Protein 1HH2 (pdb70)

Structure (mmCIF, N/CA/C/O backbone):
data_1HH2
#
_entry.id   1HH2
#
_cell.length_a   115.531
_cell.length_b   115.531
_cell.length_c   63.810
_cell.angle_alpha   90.00
_cell.angle_beta   90.00
_cell.angle_gamma   90.00
#
_symmetry.space_group_name_H-M   'P 43 21 2'
#
loop_
_entity.id
_entity.type
_entity.pdbx_description
1 polymer 'N UTILIZATION SUBSTANCE PROTEIN A'
2 water water
#
loop_
_atom_site.group_PDB
_atom_site.id
_atom_site.type_symbol
_atom_site.label_atom_id
_atom_site.label_alt_id
_atom_site.label_comp_id
_atom_site.label_asym_id
_atom_site.label_entity_id
_atom_site.label_seq_id
_atom_site.pdbx_PDB_ins_code
_atom_site.Cartn_x
_atom_site.Cartn_y
_atom_site.Cartn_z
_atom_site.occupancy
_atom_site.B_iso_or_equiv
_atom_site.auth_seq_id
_atom_site.auth_comp_id
_atom_site.auth_asym_id
_atom_site.auth_atom_id
_atom_site.pdbx_PDB_model_num
ATOM 1 N N . MET A 1 1 ? -118.700 28.198 14.296 1.00 120.38 1 MET P N 1
ATOM 2 C CA . MET A 1 1 ? -118.928 29.671 14.216 1.00 121.60 1 MET P CA 1
ATOM 3 C C . MET A 1 1 ? -119.989 30.076 13.188 1.00 122.49 1 MET P C 1
ATOM 4 O O . MET A 1 1 ? -120.918 30.829 13.496 1.00 123.36 1 MET P O 1
ATOM 9 N N . ASN A 1 2 ? -119.839 29.577 11.966 1.00 122.83 2 ASN P N 1
ATOM 10 C CA . ASN A 1 2 ? -120.761 29.887 10.880 1.00 123.12 2 ASN P CA 1
ATOM 11 C C . ASN A 1 2 ? -121.705 28.711 10.595 1.00 126.29 2 ASN P C 1
ATOM 12 O O . ASN A 1 2 ? -121.313 27.551 10.727 1.00 127.31 2 ASN P O 1
ATOM 17 N N . ILE A 1 3 ? -122.948 29.008 10.218 1.00 129.94 3 ILE P N 1
ATOM 18 C CA . ILE A 1 3 ? -123.917 27.956 9.895 1.00 133.40 3 ILE P CA 1
ATOM 19 C C . ILE A 1 3 ? -124.052 27.881 8.372 1.00 135.12 3 ILE P C 1
ATOM 20 O O . ILE A 1 3 ? -125.044 27.363 7.846 1.00 136.42 3 ILE P O 1
ATOM 25 N N . GLY A 1 4 ? -123.051 28.415 7.673 1.00 135.88 4 GLY P N 1
ATOM 26 C CA . GLY A 1 4 ? -123.063 28.403 6.221 1.00 136.41 4 GLY P CA 1
ATOM 27 C C . GLY A 1 4 ? -123.027 26.992 5.663 1.00 137.25 4 GLY P C 1
ATOM 28 O O . GLY A 1 4 ? -121.965 26.493 5.287 1.00 137.64 4 GLY P O 1
ATOM 29 N N . LEU A 1 5 ? -124.194 26.354 5.607 1.00 137.38 5 LEU P N 1
ATOM 30 C CA . LEU A 1 5 ? -124.315 24.990 5.103 1.00 137.16 5 LEU P CA 1
ATOM 31 C C . LEU A 1 5 ? -123.300 24.073 5.784 1.00 137.89 5 LEU P C 1
ATOM 32 O O . LEU A 1 5 ? -123.368 23.842 6.996 1.00 137.06 5 LEU P O 1
ATOM 37 N N . LEU A 1 6 ? -122.363 23.554 4.995 1.00 138.58 6 LEU P N 1
ATOM 38 C CA . LEU A 1 6 ? -121.328 22.665 5.506 1.00 136.94 6 LEU P CA 1
ATOM 39 C C . LEU A 1 6 ? -121.946 21.427 6.146 1.00 134.60 6 LEU P C 1
ATOM 40 O O . LEU A 1 6 ? -123.168 21.256 6.165 1.00 133.01 6 LEU P O 1
ATOM 45 N N . GLU A 1 7 ? -121.082 20.561 6.661 1.00 131.85 7 GLU P N 1
ATOM 46 C CA . GLU A 1 7 ? -121.508 19.348 7.343 1.00 129.66 7 GLU P CA 1
ATOM 47 C C . GLU A 1 7 ? -122.396 18.423 6.531 1.00 126.86 7 GLU P C 1
ATOM 48 O O . GLU A 1 7 ? -122.963 18.814 5.512 1.00 125.72 7 GLU P O 1
ATOM 54 N N . ALA A 1 8 ? -122.521 17.192 7.016 1.00 124.48 8 ALA P N 1
ATOM 55 C CA . ALA A 1 8 ? -123.330 16.177 6.362 1.00 123.63 8 ALA P CA 1
ATOM 56 C C . ALA A 1 8 ? -122.728 15.811 5.010 1.00 122.83 8 ALA P C 1
ATOM 57 O O . ALA A 1 8 ? -122.207 14.711 4.837 1.00 120.46 8 ALA P O 1
ATOM 59 N N . LEU A 1 9 ? -122.797 16.733 4.054 1.00 123.68 9 LEU P N 1
ATOM 60 C CA . LEU A 1 9 ? -122.249 16.481 2.721 1.00 124.21 9 LEU P CA 1
ATOM 61 C C . LEU A 1 9 ? -120.776 16.085 2.804 1.00 124.76 9 LEU P C 1
ATOM 62 O O . LEU A 1 9 ? -120.361 15.063 2.251 1.00 122.66 9 LEU P O 1
ATOM 67 N N . ASP A 1 10 ? -119.992 16.896 3.503 1.00 126.49 10 ASP P N 1
ATOM 68 C CA . ASP A 1 10 ? -118.573 16.625 3.660 1.00 129.41 10 ASP P CA 1
ATOM 69 C C . ASP A 1 10 ? -118.364 15.317 4.415 1.00 130.09 10 ASP P C 1
ATOM 70 O O . ASP A 1 10 ? -117.290 14.719 4.349 1.00 130.45 10 ASP P O 1
ATOM 75 N N . GLN A 1 11 ? -119.399 14.875 5.124 1.00 130.22 11 GLN P N 1
ATOM 76 C CA . GLN A 1 11 ? -119.346 13.621 5.867 1.00 131.01 11 GLN P CA 1
ATOM 77 C C . GLN A 1 11 ? -119.145 12.472 4.877 1.00 132.90 11 GLN P C 1
ATOM 78 O O . GLN A 1 11 ? -120.048 12.136 4.106 1.00 132.54 11 GLN P O 1
ATOM 84 N N . LEU A 1 12 ? -117.955 11.879 4.903 1.00 135.33 12 LEU P N 1
ATOM 85 C CA . LEU A 1 12 ? -117.620 10.778 4.006 1.00 137.19 12 LEU P CA 1
ATOM 86 C C . LEU A 1 12 ? -118.048 11.053 2.571 1.00 139.76 12 LEU P C 1
ATOM 87 O O . LEU A 1 12 ? -119.012 10.466 2.077 1.00 140.16 12 LEU P O 1
ATOM 92 N N . GLU A 1 13 ? -117.334 11.960 1.912 1.00 142.95 13 GLU P N 1
ATOM 93 C CA . GLU A 1 13 ? -117.611 12.295 0.518 1.00 146.31 13 GLU P CA 1
ATOM 94 C C . GLU A 1 13 ? -116.645 11.441 -0.308 1.00 148.37 13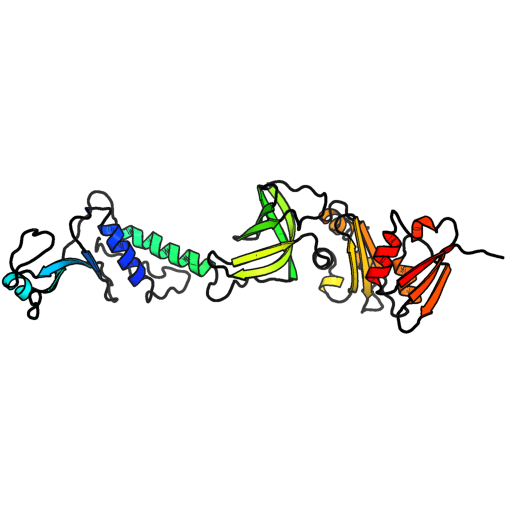 GLU P C 1
ATOM 95 O O . GLU A 1 13 ? -115.740 11.964 -0.965 1.00 148.65 13 GLU P O 1
ATOM 101 N N . GLU A 1 14 ? -116.851 10.125 -0.253 1.00 150.20 14 GLU P N 1
ATOM 102 C CA . GLU A 1 14 ? -116.016 9.132 -0.937 1.00 151.21 14 GLU P CA 1
ATOM 103 C C . GLU A 1 14 ? -114.848 8.716 -0.041 1.00 150.65 14 GLU P C 1
ATOM 104 O O . GLU A 1 14 ? -114.121 9.563 0.484 1.00 151.19 14 GLU P O 1
ATOM 110 N N . GLU A 1 15 ? -114.683 7.405 0.126 1.00 149.65 15 GLU P N 1
ATOM 111 C CA . GLU A 1 15 ? -113.613 6.820 0.938 1.00 147.67 15 GLU P CA 1
ATOM 112 C C . GLU A 1 15 ? -113.883 6.800 2.444 1.00 145.69 15 GLU P C 1
ATOM 113 O O . GLU A 1 15 ? -114.439 7.747 3.007 1.00 146.28 15 GLU P O 1
ATOM 119 N N . LYS A 1 16 ? -113.493 5.695 3.077 1.00 142.05 16 LYS P N 1
ATOM 120 C CA . LYS A 1 16 ? -113.621 5.507 4.519 1.00 137.54 16 LYS P CA 1
ATOM 121 C C . LYS A 1 16 ? -115.019 5.573 5.120 1.00 137.64 16 LYS P C 1
ATOM 122 O O . LYS A 1 16 ? -115.928 6.200 4.574 1.00 138.25 16 LYS P O 1
ATOM 128 N N . GLY A 1 17 ? -115.168 4.908 6.261 1.00 136.89 17 GLY P N 1
ATOM 129 C CA . GLY A 1 17 ? -116.430 4.896 6.970 1.00 136.88 17 GLY P CA 1
ATOM 130 C C . GLY A 1 17 ? -116.200 5.567 8.307 1.00 137.50 17 GLY P C 1
ATOM 131 O O . GLY A 1 17 ? -115.645 4.959 9.222 1.00 137.42 17 GLY P O 1
ATOM 132 N N . ILE A 1 18 ? -116.618 6.824 8.422 1.00 137.57 18 ILE P N 1
ATOM 133 C CA . ILE A 1 18 ? -116.427 7.579 9.657 1.00 136.28 18 ILE P CA 1
ATOM 134 C C . ILE A 1 18 ? -117.736 7.894 10.373 1.00 135.03 18 ILE P C 1
ATOM 135 O O . ILE A 1 18 ? -118.520 8.725 9.912 1.00 135.07 18 ILE P O 1
ATOM 140 N N . SER A 1 19 ? -117.965 7.237 11.506 1.00 133.00 19 SER P N 1
ATOM 141 C CA . SER A 1 19 ? -119.174 7.468 12.288 1.00 130.75 19 SER P CA 1
ATOM 142 C C . SER A 1 19 ? -119.049 8.771 13.073 1.00 128.57 19 SER P C 1
ATOM 143 O O . SER A 1 19 ? -118.215 8.883 13.974 1.00 127.75 19 SER P O 1
ATOM 146 N N . LYS A 1 20 ? -119.883 9.749 12.724 1.00 125.53 20 LYS P N 1
ATOM 147 C CA . LYS A 1 20 ? -119.880 11.052 13.388 1.00 121.35 20 LYS P CA 1
ATOM 148 C C . LYS A 1 20 ? -120.290 10.960 14.858 1.00 118.26 20 LYS P C 1
ATOM 149 O O . LYS A 1 20 ? -120.557 11.973 15.507 1.00 116.64 20 LYS P O 1
ATOM 155 N N . GLU A 1 21 ? -120.339 9.737 15.374 1.00 116.31 21 GLU P N 1
ATOM 156 C CA . GLU A 1 21 ? -120.681 9.513 16.768 1.00 115.43 21 GLU P CA 1
ATOM 157 C C . GLU A 1 21 ? -119.553 10.108 17.608 1.00 114.91 21 GLU P C 1
ATOM 158 O O . GLU A 1 21 ? -119.661 10.217 18.832 1.00 115.08 21 GLU P O 1
ATOM 164 N N . GLU A 1 22 ? -118.470 10.498 16.938 1.00 113.30 22 GLU P N 1
ATOM 165 C CA . GLU A 1 22 ? -117.328 11.093 17.618 1.00 110.88 22 GLU P CA 1
ATOM 166 C C . GLU A 1 22 ? -116.790 12.310 16.873 1.00 107.54 22 GLU P C 1
ATOM 167 O O . GLU A 1 22 ? -116.164 13.194 17.464 1.00 106.93 22 GLU P O 1
ATOM 173 N N . VAL A 1 23 ? -117.041 12.359 15.574 1.00 102.04 23 VAL P N 1
ATOM 174 C CA . VAL A 1 23 ? -116.581 13.476 14.774 1.00 97.76 23 VAL P CA 1
ATOM 175 C C . VAL A 1 23 ? -117.131 14.815 15.277 1.00 94.36 23 VAL P C 1
ATOM 176 O O . VAL A 1 23 ? -116.404 15.810 15.329 1.00 91.32 23 VAL P O 1
ATOM 180 N N . ILE A 1 24 ? -118.405 14.846 15.660 1.00 89.89 24 ILE P N 1
ATOM 181 C CA . ILE A 1 24 ? -119.001 16.097 16.128 1.00 85.08 24 ILE P CA 1
ATOM 182 C C . ILE A 1 24 ? -118.587 16.552 17.535 1.00 80.41 24 ILE P C 1
ATOM 183 O O . ILE A 1 24 ? -118.257 17.720 17.736 1.00 81.76 24 ILE P O 1
ATOM 188 N N . PRO A 1 25 ? -118.579 15.645 18.522 1.00 76.90 25 PRO P N 1
ATOM 189 C CA . PRO A 1 25 ? -118.184 16.090 19.861 1.00 74.81 25 PRO P CA 1
ATOM 190 C C . PRO A 1 25 ? -116.812 16.759 19.826 1.00 74.10 25 PRO P C 1
ATOM 191 O O . PRO A 1 25 ? -116.550 17.699 20.578 1.00 72.01 25 PRO P O 1
ATOM 195 N N . ILE A 1 26 ? -115.940 16.262 18.952 1.00 70.86 26 ILE P N 1
ATOM 196 C CA . ILE A 1 26 ? -114.606 16.827 18.805 1.00 71.31 26 ILE P CA 1
ATOM 197 C C . ILE A 1 26 ? -114.709 18.131 18.020 1.00 71.13 26 ILE P C 1
ATOM 198 O O . ILE A 1 26 ? -114.012 19.108 18.315 1.00 68.85 26 ILE P O 1
ATOM 203 N N . LEU A 1 27 ? -115.584 18.147 17.017 1.00 72.47 27 LEU P N 1
ATOM 204 C CA . LEU A 1 27 ? -115.774 19.353 16.224 1.00 71.78 27 LEU P CA 1
ATOM 205 C C . LEU A 1 27 ? -116.289 20.445 17.124 1.00 67.17 27 LEU P C 1
ATOM 206 O O . LEU A 1 27 ? -115.826 21.573 17.062 1.00 68.25 27 LEU P O 1
ATOM 211 N N . GLU A 1 28 ? -117.260 20.104 17.956 1.00 62.44 28 GLU P N 1
ATOM 212 C CA . GLU A 1 28 ? -117.838 21.073 18.889 1.00 65.60 28 GLU P CA 1
ATOM 213 C C . GLU A 1 28 ? -116.725 21.721 19.712 1.00 62.53 28 GLU P C 1
ATOM 214 O O . GLU A 1 28 ? -116.559 22.948 19.710 1.00 61.00 28 GLU P O 1
ATOM 220 N N . LYS A 1 29 ? -115.951 20.871 20.382 1.00 62.41 29 LYS P N 1
ATOM 221 C CA . LYS A 1 29 ? -114.832 21.306 21.205 1.00 62.61 29 LYS P CA 1
ATOM 222 C C . LYS A 1 29 ? -113.949 22.261 20.415 1.00 59.76 29 LYS P C 1
ATOM 223 O O . LYS A 1 29 ? -113.656 23.361 20.865 1.00 57.60 29 LYS P O 1
ATOM 229 N N . ALA A 1 30 ? -113.518 21.821 19.238 1.00 57.04 30 ALA P N 1
ATOM 230 C CA . ALA A 1 30 ? -112.664 22.634 18.382 1.00 59.21 30 ALA P CA 1
ATOM 231 C C . ALA A 1 30 ? -113.368 23.924 17.956 1.00 59.78 30 ALA P C 1
ATOM 232 O O . ALA A 1 30 ? -112.769 25.003 17.932 1.00 62.92 30 ALA P O 1
ATOM 234 N N . LEU A 1 31 ? -114.641 23.801 17.603 1.00 55.93 31 LEU P N 1
ATOM 235 C CA . LEU A 1 31 ? -115.429 24.948 17.189 1.00 54.79 31 LEU P CA 1
ATOM 236 C C . LEU A 1 31 ? -115.486 25.982 18.317 1.00 56.85 31 LEU P C 1
ATOM 237 O O . LEU A 1 31 ? -115.440 27.188 18.057 1.00 53.69 31 LEU P O 1
ATOM 242 N N . VAL A 1 32 ? -115.594 25.529 19.566 1.00 55.00 32 VAL P N 1
ATOM 243 C CA . VAL A 1 32 ? -115.607 26.497 20.658 1.00 56.91 32 VAL P CA 1
ATOM 244 C C . VAL A 1 32 ? -114.278 27.270 20.575 1.00 61.25 32 VAL P C 1
ATOM 245 O O . VAL A 1 32 ? -114.277 28.502 20.618 1.00 58.75 32 VAL P O 1
ATOM 249 N N . SER A 1 33 ? -113.162 26.549 20.421 1.00 61.37 33 SER P N 1
ATOM 250 C CA . SER A 1 33 ? -111.837 27.174 20.331 1.00 67.13 33 SER P CA 1
ATOM 251 C C . SER A 1 33 ? -111.740 28.015 19.068 1.00 69.63 33 SER P C 1
ATOM 252 O O . SER A 1 33 ? -111.063 29.037 19.037 1.00 71.01 33 SER P O 1
ATOM 255 N N . ALA A 1 34 ? -112.422 27.560 18.024 1.00 73.70 34 ALA P N 1
ATOM 256 C CA . ALA A 1 34 ? -112.443 28.250 16.743 1.00 76.79 34 ALA P CA 1
ATOM 257 C C . ALA A 1 34 ? -113.188 29.574 16.891 1.00 80.98 34 ALA P C 1
ATOM 258 O O . ALA A 1 34 ? -112.712 30.617 16.443 1.00 86.10 34 ALA P O 1
ATOM 260 N N . TYR A 1 35 ? -114.361 29.514 17.519 1.00 82.28 35 TYR P N 1
ATOM 261 C CA . TYR A 1 35 ? -115.181 30.692 17.767 1.00 83.41 35 TYR P CA 1
ATOM 262 C C . TYR A 1 35 ? -114.341 31.681 18.557 1.00 86.76 35 TYR P C 1
ATOM 263 O O . TYR A 1 35 ? -114.394 32.882 18.321 1.00 87.49 35 TYR P O 1
ATOM 272 N N . ARG A 1 36 ? -113.580 31.149 19.508 1.00 93.50 36 ARG P N 1
ATOM 273 C CA . ARG A 1 36 ? -112.713 31.935 20.380 1.00 100.43 36 ARG P CA 1
ATOM 274 C C . ARG A 1 36 ? -111.698 32.731 19.562 1.00 105.50 36 ARG P C 1
ATOM 275 O O . ARG A 1 36 ? -111.758 33.962 19.499 1.00 105.67 36 ARG P O 1
ATOM 283 N N . LYS A 1 37 ? -110.757 32.028 18.942 1.00 110.74 37 LYS P N 1
ATOM 284 C CA . LYS A 1 37 ? -109.758 32.693 18.119 1.00 115.23 37 LYS P CA 1
ATOM 285 C C . LYS A 1 37 ? -110.376 33.057 16.776 1.00 119.42 37 LYS P C 1
ATOM 286 O O . LYS A 1 37 ? -110.066 32.452 15.751 1.00 119.20 37 LYS P O 1
ATOM 292 N N . ASN A 1 38 ? -111.265 34.043 16.801 1.00 124.76 38 ASN P N 1
ATOM 293 C CA . ASN A 1 38 ? -111.937 34.523 15.601 1.00 129.42 38 ASN P CA 1
ATOM 294 C C . ASN A 1 38 ? -113.013 35.522 16.026 1.00 131.43 38 ASN P C 1
ATOM 295 O O . ASN A 1 38 ? -114.002 35.742 15.325 1.00 131.26 38 ASN P O 1
ATOM 300 N N . PHE A 1 39 ? -112.804 36.114 17.197 1.00 132.52 39 PHE P N 1
ATOM 301 C CA . PHE A 1 39 ? -113.710 37.109 17.750 1.00 132.85 39 PHE P CA 1
ATOM 302 C C . PHE A 1 39 ? -113.089 37.624 19.037 1.00 129.85 39 PHE P C 1
ATOM 303 O O . PHE A 1 39 ? -112.489 38.698 19.064 1.00 130.28 39 PHE P O 1
ATOM 311 N N . GLY A 1 40 ? -113.221 36.839 20.100 1.00 125.15 40 GLY P N 1
ATOM 312 C CA . GLY A 1 40 ? -112.663 37.233 21.376 1.00 119.25 40 GLY P CA 1
ATOM 313 C C . GLY A 1 40 ? -113.010 36.218 22.434 1.00 115.92 40 GLY P C 1
ATOM 314 O O . GLY A 1 40 ? -113.906 35.401 22.245 1.00 114.88 40 GLY P O 1
ATOM 315 N N . ASN A 1 41 ? -112.298 36.268 23.552 1.00 113.33 41 ASN P N 1
ATOM 316 C CA . ASN A 1 41 ? -112.531 35.336 24.644 1.00 109.84 41 ASN P CA 1
ATOM 317 C C . ASN A 1 41 ? -113.413 35.999 25.702 1.00 105.65 41 ASN P C 1
ATOM 318 O O . ASN A 1 41 ? -113.466 35.556 26.851 1.00 104.57 41 ASN P O 1
ATOM 323 N N . SER A 1 42 ? -114.108 37.062 25.301 1.00 99.06 42 SER P N 1
ATOM 324 C CA . SER A 1 42 ? -114.983 37.798 26.212 1.00 91.58 42 SER P CA 1
ATOM 325 C C . SER A 1 42 ? -116.211 36.990 26.639 1.00 84.13 42 SER P C 1
ATOM 326 O O . SER A 1 42 ? -116.570 36.969 27.822 1.00 79.33 42 SER P O 1
ATOM 329 N N . LYS A 1 43 ? -116.837 36.325 25.671 1.00 77.10 43 LYS P N 1
ATOM 330 C CA . LYS A 1 43 ? -118.024 35.511 25.909 1.00 68.14 43 LYS P CA 1
ATOM 331 C C . LYS A 1 43 ? -117.722 34.020 26.079 1.00 64.80 43 LYS P C 1
ATOM 332 O O . LYS A 1 43 ? -116.997 33.437 25.271 1.00 65.78 43 LYS P O 1
ATOM 338 N N . ASN A 1 44 ? -118.280 33.404 27.120 1.00 52.42 44 ASN P N 1
ATOM 339 C CA . ASN A 1 44 ? -118.105 31.974 27.322 1.00 52.48 44 ASN P CA 1
ATOM 340 C C . ASN A 1 44 ? -119.194 31.353 26.426 1.00 52.12 44 ASN P C 1
ATOM 341 O O . ASN A 1 44 ? -120.374 31.632 26.593 1.00 48.07 44 ASN P O 1
ATOM 346 N N . VAL A 1 45 ? -118.787 30.532 25.462 1.00 50.57 45 VAL P N 1
ATOM 347 C CA . VAL A 1 45 ? -119.743 29.944 24.547 1.00 47.09 45 VAL P CA 1
ATOM 348 C C . VAL A 1 45 ? -119.691 28.432 24.483 1.00 49.66 45 VAL P C 1
ATOM 349 O O . VAL A 1 45 ? -118.705 27.797 24.863 1.00 43.67 45 VAL P O 1
ATOM 353 N N . GLU A 1 46 ? -120.803 27.872 24.034 1.00 47.45 46 GLU P N 1
ATOM 354 C CA . GLU A 1 46 ? -120.952 26.446 2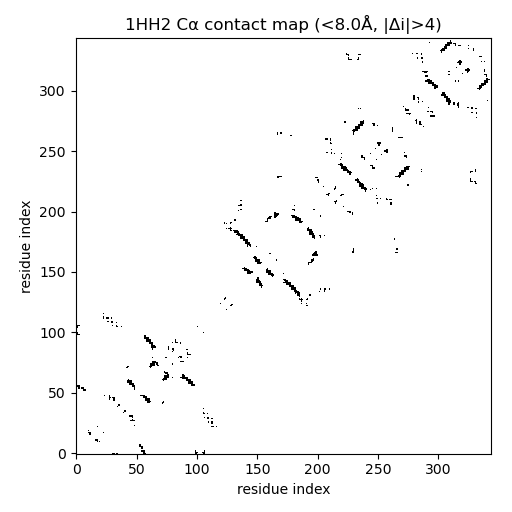3.859 1.00 51.15 46 GLU P CA 1
ATOM 355 C C . GLU A 1 46 ? -121.413 26.224 22.414 1.00 54.99 46 GLU P C 1
ATOM 356 O O . GLU A 1 46 ? -122.249 26.966 21.887 1.00 54.57 46 GLU P O 1
ATOM 362 N N . VAL A 1 47 ? -120.829 25.239 21.748 1.00 62.57 47 VAL P N 1
ATOM 363 C CA . VAL A 1 47 ? -121.230 24.947 20.372 1.00 65.36 47 VAL P CA 1
ATOM 364 C C . VAL A 1 47 ? -121.933 23.606 20.370 1.00 68.51 47 VAL P C 1
ATOM 365 O O . VAL A 1 47 ? -121.389 22.605 20.828 1.00 70.14 47 VAL P O 1
ATOM 369 N N . VAL A 1 48 ? -123.161 23.597 19.867 1.00 74.41 48 VAL P N 1
ATOM 370 C CA . VAL A 1 48 ? -123.950 22.383 19.855 1.00 79.23 48 VAL P CA 1
ATOM 371 C C . VAL A 1 48 ? -124.332 21.963 18.441 1.00 84.76 48 VAL P C 1
ATOM 372 O O . VAL A 1 48 ? -124.469 22.789 17.537 1.00 84.39 48 VAL P O 1
ATOM 376 N N . ILE A 1 49 ? -124.475 20.657 18.268 1.00 92.37 49 ILE P N 1
ATOM 377 C CA . ILE A 1 49 ? -124.844 20.064 16.994 1.00 101.98 49 ILE P CA 1
ATOM 378 C C . ILE A 1 49 ? -125.597 18.785 17.312 1.00 107.57 49 ILE P C 1
ATOM 379 O O . ILE A 1 49 ? -125.000 17.718 17.444 1.00 110.43 49 ILE P O 1
ATOM 384 N N . ASP A 1 50 ? -126.910 18.899 17.455 1.00 114.90 50 ASP P N 1
ATOM 385 C CA . ASP A 1 50 ? -127.731 17.744 17.778 1.00 123.50 50 ASP P CA 1
ATOM 386 C C . ASP A 1 50 ? -128.073 16.906 16.559 1.00 127.14 50 ASP P C 1
ATOM 387 O O . ASP A 1 50 ? -129.241 16.714 16.218 1.00 128.79 50 ASP P O 1
ATOM 392 N N . ARG A 1 51 ? -127.030 16.410 15.906 1.00 130.70 51 ARG P N 1
ATOM 393 C CA . ARG A 1 51 ? -127.195 15.570 14.735 1.00 132.78 51 ARG P CA 1
ATOM 394 C C . ARG A 1 51 ? -128.088 16.237 13.703 1.00 132.96 51 ARG P C 1
ATOM 395 O O . ARG A 1 51 ? -128.178 17.467 13.646 1.00 133.62 51 ARG P O 1
ATOM 403 N N . ASN A 1 52 ? -128.746 15.414 12.891 1.00 131.48 52 ASN P N 1
ATOM 404 C CA . ASN A 1 52 ? -129.636 15.904 11.850 1.00 128.47 52 ASN P CA 1
ATOM 405 C C . ASN A 1 52 ? -128.848 16.811 10.912 1.00 126.22 52 ASN P C 1
ATOM 406 O O . ASN A 1 52 ? -127.792 16.421 10.420 1.00 126.75 52 ASN P O 1
ATOM 411 N N . THR A 1 53 ? -129.350 18.014 10.662 1.00 123.72 53 THR P N 1
ATOM 412 C CA . THR A 1 53 ? -128.645 18.935 9.780 1.00 123.59 53 THR P CA 1
ATOM 413 C C . THR A 1 53 ? -127.325 19.265 10.444 1.00 121.99 53 THR P C 1
ATOM 414 O O . THR A 1 53 ? -126.371 19.701 9.796 1.00 121.18 53 THR P O 1
ATOM 418 N N . GLY A 1 54 ? -127.286 19.041 11.753 1.00 120.83 54 GLY P N 1
ATOM 419 C CA . GLY A 1 54 ? -126.100 19.341 12.520 1.00 117.08 54 GLY P CA 1
ATOM 420 C C . GLY A 1 54 ? -126.117 20.821 12.840 1.00 114.87 54 GLY P C 1
ATOM 421 O O . GLY A 1 54 ? -126.155 21.209 14.010 1.00 112.78 54 GLY P O 1
ATOM 422 N N . ASN A 1 55 ? -126.117 21.634 11.781 1.00 112.33 55 ASN P N 1
ATOM 423 C CA . ASN A 1 55 ? -126.117 23.097 11.868 1.00 107.48 55 ASN P CA 1
ATOM 424 C C . ASN A 1 55 ? -125.406 23.661 13.082 1.00 101.59 55 ASN P C 1
ATOM 425 O O . ASN A 1 55 ? -125.891 23.578 14.207 1.00 100.80 55 ASN P O 1
ATOM 430 N N . ILE A 1 56 ? -124.249 24.253 12.830 1.00 96.72 56 ILE P N 1
ATOM 431 C CA . ILE A 1 56 ? -123.441 24.852 13.879 1.00 89.90 56 ILE P CA 1
ATOM 432 C C . ILE A 1 56 ? -124.213 25.982 14.539 1.00 86.58 56 ILE P C 1
ATOM 433 O O . ILE A 1 56 ? -124.531 26.976 13.890 1.00 85.22 56 ILE P O 1
ATOM 438 N N . LYS A 1 57 ? -124.519 25.838 15.821 1.00 83.33 57 LYS P N 1
ATOM 439 C CA . LYS A 1 57 ? -125.215 26.905 16.526 1.00 77.63 57 LYS P CA 1
ATOM 440 C C . LYS A 1 57 ? -124.525 27.136 17.876 1.00 69.36 57 LYS P C 1
ATOM 441 O O . LYS A 1 57 ? -124.235 26.195 18.593 1.00 58.17 57 LYS P O 1
ATOM 447 N N . VAL A 1 58 ? -124.249 28.387 18.213 1.00 65.48 58 VAL P N 1
ATOM 448 C CA . VAL A 1 58 ? -123.597 28.660 19.479 1.00 65.16 58 VAL P CA 1
ATOM 449 C C . VAL A 1 58 ? -124.491 29.368 20.501 1.00 64.41 58 VAL P C 1
ATOM 450 O O . VAL A 1 58 ? -125.408 30.127 20.147 1.00 64.46 58 VAL P O 1
ATOM 454 N N . TYR A 1 59 ? -124.225 29.087 21.772 1.00 56.32 59 TYR P N 1
ATOM 455 C CA . TYR A 1 59 ? -124.952 29.712 22.862 1.00 54.44 59 TYR P CA 1
ATOM 456 C C . TYR A 1 59 ? -123.964 30.366 23.828 1.00 53.76 59 TYR P C 1
ATOM 457 O O . TYR A 1 59 ? -122.875 29.828 24.129 1.00 45.12 59 TYR P O 1
ATOM 466 N N . GLN A 1 60 ? -124.348 31.536 24.306 1.00 45.32 60 GLN P N 1
ATOM 467 C CA . GLN A 1 60 ? -123.521 32.246 25.258 1.00 47.42 60 GLN P CA 1
ATOM 468 C C . GLN A 1 60 ? -124.027 31.824 26.642 1.00 46.67 60 GLN P C 1
ATOM 469 O O . GLN A 1 60 ? -125.216 31.966 26.927 1.00 45.87 60 GLN P O 1
ATOM 475 N N . LEU A 1 61 ? -123.144 31.267 27.467 1.00 37.69 61 LEU P N 1
ATOM 476 C CA . LEU A 1 61 ? -123.525 30.854 28.814 1.00 40.30 61 LEU P CA 1
ATOM 477 C C . LEU A 1 61 ? -123.539 32.056 29.759 1.00 46.11 61 LEU P C 1
ATOM 478 O O . LEU A 1 61 ? -122.623 32.881 29.742 1.00 43.70 61 LEU P O 1
ATOM 483 N N . LEU A 1 62 ? -124.585 32.159 30.577 1.00 40.14 62 LEU P N 1
ATOM 484 C CA . LEU A 1 62 ? -124.703 33.255 31.529 1.00 39.45 62 LEU 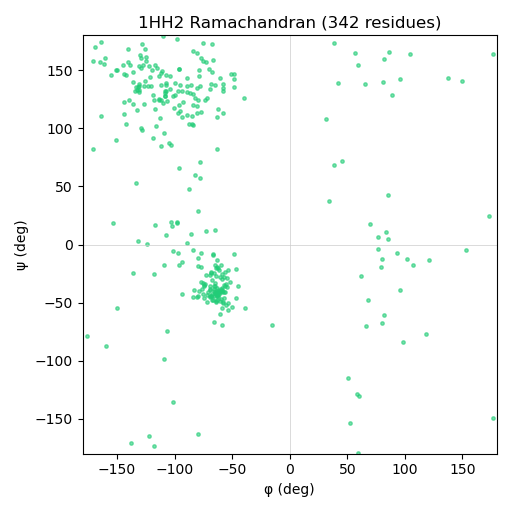P CA 1
ATOM 485 C C . LEU A 1 62 ? -125.084 32.703 32.883 1.00 42.53 62 LEU P C 1
ATOM 486 O O . LEU A 1 62 ? -125.998 31.879 33.001 1.00 36.84 62 LEU P O 1
ATOM 491 N N . GLU A 1 63 ? -124.377 33.167 33.902 1.00 36.35 63 GLU P N 1
ATOM 492 C CA . GLU A 1 63 ? -124.620 32.753 35.256 1.00 35.18 63 GLU P CA 1
ATOM 493 C C . GLU A 1 63 ? -125.748 33.628 35.783 1.00 36.34 63 GLU P C 1
ATOM 494 O O . GLU A 1 63 ? -125.688 34.845 35.656 1.00 35.81 63 GLU P O 1
ATOM 500 N N . VAL A 1 64 ? -126.770 33.006 36.364 1.00 39.06 64 VAL P N 1
ATOM 501 C CA . VAL A 1 64 ? -127.902 33.754 36.910 1.00 36.53 64 VAL P CA 1
ATOM 502 C C . VAL A 1 64 ? -127.501 34.289 38.283 1.00 31.79 64 VAL P C 1
ATOM 503 O O . VAL A 1 64 ? -127.202 33.536 39.214 1.00 39.88 64 VAL P O 1
ATOM 507 N N . VAL A 1 65 ? -127.514 35.596 38.432 1.00 33.87 65 VAL P N 1
ATOM 508 C CA . VAL A 1 65 ? -127.072 36.164 39.709 1.00 38.06 65 VAL P CA 1
ATOM 509 C C . VAL A 1 65 ? -128.084 37.150 40.315 1.00 42.75 65 VAL P C 1
ATOM 510 O O . VAL A 1 65 ? -129.056 37.521 39.652 1.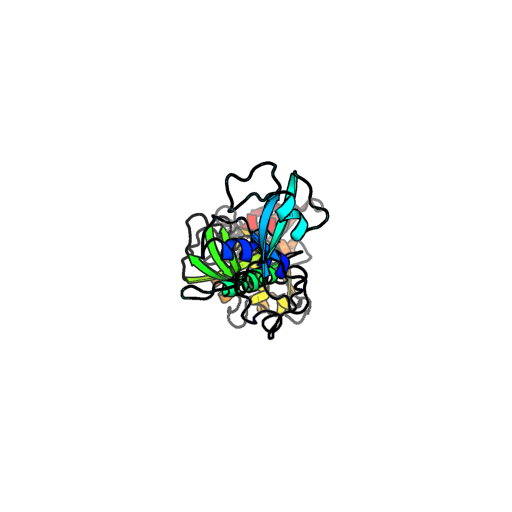00 39.56 65 VAL P O 1
ATOM 514 N N . GLU A 1 66 ? -127.821 37.592 41.550 1.00 44.84 66 GLU P N 1
ATOM 515 C CA . GLU A 1 66 ? -128.688 38.544 42.267 1.00 49.14 66 GLU P CA 1
ATOM 516 C C . GLU A 1 66 ? -128.508 39.945 41.700 1.00 52.41 66 GLU P C 1
ATOM 517 O O . GLU A 1 66 ? -129.452 40.732 41.658 1.00 52.57 66 GLU P O 1
ATOM 523 N N . GLU A 1 67 ? -127.281 40.258 41.293 1.00 52.21 67 GLU P N 1
ATOM 524 C CA . GLU A 1 67 ? -126.962 41.567 40.721 1.00 55.05 67 GLU P CA 1
ATOM 525 C C . GLU A 1 67 ? -125.918 41.447 39.606 1.00 52.22 67 GLU P C 1
ATOM 526 O O . GLU A 1 67 ? -124.818 40.932 39.810 1.00 53.09 67 GLU P O 1
ATOM 532 N N . VAL A 1 68 ? -126.272 41.917 38.420 1.00 51.63 68 VAL P N 1
ATOM 533 C CA . VAL A 1 68 ? -125.362 41.840 37.288 1.00 45.56 68 VAL P CA 1
ATOM 534 C C . VAL A 1 68 ? -124.293 42.940 37.310 1.00 47.49 68 VAL P C 1
ATOM 535 O O . VAL A 1 68 ? -124.609 44.120 37.387 1.00 44.93 68 VAL P O 1
ATOM 539 N N . GLU A 1 69 ? -123.026 42.531 37.264 1.00 43.70 69 GLU P N 1
ATOM 540 C CA . GLU A 1 69 ? -121.899 43.468 37.233 1.00 42.83 69 GLU P CA 1
ATOM 541 C C . GLU A 1 69 ? -121.128 43.277 35.928 1.00 46.15 69 GLU P C 1
ATOM 542 O O . GLU A 1 69 ? -120.436 44.177 35.487 1.00 51.29 69 GLU P O 1
ATOM 548 N N . ASP A 1 70 ? -121.206 42.085 35.334 1.00 42.21 70 ASP P N 1
ATOM 549 C CA . ASP A 1 70 ? -120.553 41.861 34.050 1.00 44.99 70 ASP P CA 1
ATOM 550 C C . ASP A 1 70 ? -121.602 41.256 33.157 1.00 44.08 70 ASP P C 1
ATOM 551 O O . ASP A 1 70 ? -121.878 40.067 33.235 1.00 44.43 70 ASP P O 1
ATOM 556 N N . PRO A 1 71 ? -122.197 42.069 32.295 1.00 44.16 71 PRO P N 1
ATOM 557 C CA . PRO A 1 71 ? -123.240 41.641 31.362 1.00 46.49 71 PRO P CA 1
ATOM 558 C C . PRO A 1 71 ? -122.815 40.594 30.332 1.00 46.47 71 PRO P C 1
ATOM 559 O O . PRO A 1 71 ? -123.664 39.910 29.787 1.00 42.69 71 PRO P O 1
ATOM 563 N N . ALA A 1 72 ? -121.514 40.448 30.077 1.00 46.26 72 ALA P N 1
ATOM 564 C CA . ALA A 1 72 ? -121.055 39.460 29.094 1.00 40.18 72 ALA P CA 1
ATOM 565 C C . ALA A 1 72 ? -121.232 38.069 29.693 1.00 44.55 72 ALA P C 1
ATOM 566 O O . ALA A 1 72 ? -121.360 37.059 28.998 1.00 46.37 72 ALA P O 1
ATOM 568 N N . THR A 1 73 ? -121.209 38.029 31.012 1.00 38.68 73 THR P N 1
ATOM 569 C CA . THR A 1 73 ? -121.411 36.807 31.721 1.00 41.64 73 THR P CA 1
ATOM 570 C C . THR A 1 73 ? -122.617 37.309 32.544 1.00 50.13 73 THR P C 1
ATOM 571 O O . THR A 1 73 ? -123.217 38.310 32.184 1.00 62.47 73 THR P O 1
ATOM 575 N N . GLN A 1 74 ? -123.007 36.623 33.595 1.00 48.70 74 GLN P N 1
ATOM 576 C CA . GLN A 1 74 ? -124.114 37.053 34.450 1.00 42.74 74 GLN P CA 1
ATOM 577 C C . GLN A 1 74 ? -125.393 37.612 33.844 1.00 44.98 74 GLN P C 1
ATOM 578 O O . GLN A 1 74 ? -125.384 38.432 32.912 1.00 39.35 74 GLN P O 1
ATOM 584 N N . ILE A 1 75 ? -126.507 37.194 34.436 1.00 43.71 75 ILE P N 1
ATOM 585 C CA . ILE A 1 75 ? -127.821 37.644 33.995 1.00 44.44 75 ILE P CA 1
ATOM 586 C C . ILE A 1 75 ? -128.772 37.652 35.199 1.00 44.45 75 ILE P C 1
ATOM 587 O O . ILE A 1 75 ? -128.584 36.882 36.143 1.00 40.38 75 ILE P O 1
ATOM 592 N N . SER A 1 76 ? -129.762 38.542 35.195 1.00 43.81 76 SER P N 1
ATOM 593 C CA . SER A 1 76 ? -130.716 38.570 36.307 1.00 44.29 76 SER P CA 1
ATOM 594 C C . SER A 1 76 ? -131.700 37.406 36.199 1.00 41.00 76 SER P C 1
ATOM 595 O O . SER A 1 76 ? -131.909 36.848 35.129 1.00 40.76 76 SER P O 1
ATOM 598 N N . LEU A 1 77 ? -132.287 37.070 37.340 1.00 45.04 77 LEU P N 1
ATOM 599 C CA . LEU A 1 77 ? -133.263 35.993 37.493 1.00 47.63 77 LEU P CA 1
ATOM 600 C C . LEU A 1 77 ? -134.438 36.249 36.576 1.00 49.27 77 LEU P C 1
ATOM 601 O O . LEU A 1 77 ? -134.863 35.368 35.826 1.00 43.84 77 LEU P O 1
ATOM 606 N N . GLU A 1 78 ? -134.955 37.469 36.635 1.00 48.22 78 GLU P N 1
ATOM 607 C CA . GLU A 1 78 ? -136.072 37.849 35.789 1.00 53.53 78 GLU P CA 1
ATOM 608 C C . GLU A 1 78 ? -135.734 37.649 34.300 1.00 51.55 78 GLU P C 1
ATOM 609 O O . GLU A 1 78 ? -136.519 37.095 33.514 1.00 48.82 78 GLU P O 1
ATOM 615 N N . GLU A 1 79 ? -134.557 38.098 33.904 1.00 49.21 79 GLU P N 1
ATOM 616 C CA . GLU A 1 79 ? -134.194 37.962 32.509 1.00 50.75 79 GLU P CA 1
ATOM 617 C C . GLU A 1 79 ? -133.869 36.514 32.188 1.00 45.84 79 GLU P C 1
ATOM 618 O O . GLU A 1 79 ? -134.150 36.037 31.082 1.00 43.89 79 GLU P O 1
ATOM 624 N N . ALA A 1 80 ? -133.296 35.808 33.162 1.00 39.14 80 ALA P N 1
ATOM 625 C CA . ALA A 1 80 ? -132.934 34.408 32.960 1.00 40.98 80 ALA P CA 1
ATOM 626 C C . ALA A 1 80 ? -134.149 33.519 32.677 1.00 44.07 80 ALA P C 1
ATOM 627 O O . ALA A 1 80 ? -134.084 32.626 31.825 1.00 39.53 80 ALA P O 1
ATOM 629 N N . LYS A 1 81 ? -135.238 33.782 33.406 1.00 43.33 81 LYS P N 1
ATOM 630 C CA . LYS A 1 81 ? -136.470 33.012 33.308 1.00 43.61 81 LYS P CA 1
ATOM 631 C C . LYS A 1 81 ? -137.163 33.089 31.970 1.00 47.99 81 LYS P C 1
ATOM 632 O O . LYS A 1 81 ? -137.863 32.151 31.562 1.00 52.38 81 LYS P O 1
ATOM 638 N N . LYS A 1 82 ? -136.951 34.191 31.271 1.00 46.10 82 LYS P N 1
ATOM 639 C CA . LYS A 1 82 ? -137.552 34.351 29.961 1.00 46.62 82 LYS P CA 1
ATOM 640 C C . LYS A 1 82 ? -136.898 33.363 29.020 1.00 47.32 82 LYS P C 1
ATOM 641 O O . LYS A 1 82 ? -137.482 32.962 28.022 1.00 44.17 82 LYS P O 1
ATOM 647 N N . ILE A 1 83 ? -135.679 32.958 29.353 1.00 46.39 83 ILE P N 1
ATOM 648 C CA . ILE A 1 83 ? -134.934 32.057 28.505 1.00 44.33 83 ILE P CA 1
ATOM 649 C C . ILE A 1 83 ? -135.164 30.627 28.946 1.00 46.54 83 ILE P C 1
ATOM 650 O O . ILE A 1 83 ? -135.341 29.734 28.104 1.00 46.35 83 ILE P O 1
ATOM 655 N N . ASP A 1 84 ? -135.156 30.419 30.262 1.00 44.61 84 ASP P N 1
ATOM 656 C CA . ASP A 1 84 ? -135.385 29.100 30.835 1.00 43.29 84 ASP P CA 1
ATOM 657 C C . ASP A 1 84 ? -136.217 29.301 32.102 1.00 44.14 84 ASP P C 1
ATOM 658 O O . ASP A 1 84 ? -135.711 29.733 33.151 1.00 39.49 84 ASP P O 1
ATOM 663 N N . PRO A 1 85 ? -137.521 28.990 32.000 1.00 45.14 85 PRO P N 1
ATOM 664 C CA . PRO A 1 85 ? -138.561 29.084 33.029 1.00 44.01 85 PRO P CA 1
ATOM 665 C C . PRO A 1 85 ? -138.118 28.545 34.371 1.00 40.20 85 PRO P C 1
ATOM 666 O O . PRO A 1 85 ? -138.503 29.058 35.412 1.00 40.08 85 PRO P O 1
ATOM 670 N N . LEU A 1 86 ? -137.315 27.494 34.332 1.00 38.45 86 LEU P N 1
ATOM 671 C CA . LEU A 1 86 ? -136.832 26.844 35.542 1.00 37.75 86 LEU P CA 1
ATOM 672 C C . LEU A 1 86 ? -135.592 27.478 36.169 1.00 40.51 86 LEU P C 1
ATOM 673 O O . LEU A 1 86 ? -135.185 27.093 37.268 1.00 40.80 86 LEU P O 1
ATOM 678 N N . ALA A 1 87 ? -135.029 28.479 35.508 1.00 39.33 87 ALA P N 1
ATOM 679 C CA . ALA A 1 87 ? -133.817 29.128 36.023 1.00 46.01 87 ALA P CA 1
ATOM 680 C C . ALA A 1 87 ? -133.946 29.731 37.428 1.00 43.66 87 ALA P C 1
ATOM 681 O O . ALA A 1 87 ? -134.928 30.418 37.745 1.00 40.40 87 ALA P O 1
ATOM 683 N N . GLU A 1 88 ? -132.932 29.471 38.249 1.00 35.96 88 GLU P N 1
ATOM 684 C CA . GLU A 1 88 ? -132.863 30.016 39.614 1.00 41.42 88 GLU P CA 1
ATOM 685 C C . GLU A 1 88 ? -131.470 30.648 39.800 1.00 40.59 88 GLU P C 1
ATOM 686 O O . GLU A 1 88 ? -130.556 30.372 39.022 1.00 37.28 88 GLU P O 1
ATOM 692 N N . VAL A 1 89 ? -131.295 31.498 40.809 1.00 40.22 89 VAL P N 1
ATOM 693 C CA . VAL A 1 89 ? -129.981 32.088 41.026 1.00 41.29 89 VAL P CA 1
ATOM 694 C C . VAL A 1 89 ? -129.024 30.907 41.227 1.00 43.45 89 VAL P C 1
ATOM 695 O O . VAL A 1 89 ? -129.309 29.961 41.969 1.00 41.03 89 VAL P O 1
ATOM 699 N N . GLY A 1 90 ? -127.891 30.936 40.540 1.00 44.72 90 GLY P N 1
ATOM 700 C CA . GLY A 1 90 ? -126.974 29.810 40.664 1.00 41.19 90 GLY P CA 1
ATOM 701 C C . GLY A 1 90 ? -127.108 28.914 39.441 1.00 44.90 90 GLY P C 1
ATOM 702 O O . GLY A 1 90 ? -126.296 28.015 39.211 1.00 44.92 90 GLY P O 1
ATOM 703 N N . SER A 1 91 ? -128.150 29.146 38.650 1.00 39.71 91 SER P N 1
ATOM 704 C CA . SER A 1 91 ? -128.335 28.359 37.420 1.00 43.20 91 SER P CA 1
ATOM 705 C C . SER A 1 91 ? -127.499 28.983 36.313 1.00 38.22 91 SER P C 1
ATOM 706 O O . SER A 1 91 ? -127.012 30.116 36.432 1.00 40.54 91 SER P O 1
ATOM 709 N N . ILE A 1 92 ? -127.338 28.232 35.238 1.00 40.27 92 ILE P N 1
ATOM 710 C CA . ILE A 1 92 ? -126.638 28.719 34.063 1.00 41.48 92 ILE P CA 1
ATOM 711 C C . ILE A 1 92 ? -127.683 28.681 32.953 1.00 42.88 92 ILE P C 1
ATOM 712 O O . ILE A 1 92 ? -128.337 27.659 32.741 1.00 42.35 92 ILE P O 1
ATOM 717 N N . VAL A 1 93 ? -127.829 29.794 32.253 1.00 34.62 93 VAL P N 1
ATOM 718 C CA . VAL A 1 93 ? -128.772 29.885 31.155 1.00 35.35 93 VAL P CA 1
ATOM 719 C C . VAL A 1 93 ? -127.956 30.015 29.863 1.00 40.75 93 VAL P C 1
ATOM 720 O O . VAL A 1 93 ? -126.842 30.580 29.858 1.00 39.28 93 VAL P O 1
ATOM 724 N N . LYS A 1 94 ? -128.483 29.477 28.770 1.00 40.09 94 LYS P N 1
ATOM 725 C CA . LYS A 1 94 ? -127.758 29.549 27.496 1.00 49.06 94 LYS P CA 1
ATOM 726 C C . LYS A 1 94 ? -128.521 30.356 26.457 1.00 49.52 94 LYS P C 1
ATOM 727 O O . LYS A 1 94 ? -129.623 29.990 26.057 1.00 50.96 94 LYS P O 1
ATOM 733 N N . LYS A 1 95 ? -127.929 31.464 26.040 1.00 46.79 95 LYS P N 1
ATOM 734 C CA . LYS A 1 95 ? -128.540 32.356 25.073 1.00 54.03 95 LYS P CA 1
ATOM 735 C C . LYS A 1 95 ? -127.963 32.128 23.688 1.00 57.70 95 LYS P C 1
ATOM 736 O O . LYS A 1 95 ? -126.771 32.329 23.471 1.00 57.77 95 LYS P O 1
ATOM 742 N N . GLU A 1 96 ? -128.813 31.712 22.751 1.00 63.35 96 GLU P N 1
ATOM 743 C CA . GLU A 1 96 ? -128.370 31.455 21.381 1.00 66.46 96 GLU P CA 1
ATOM 744 C C . GLU A 1 96 ? -127.901 32.718 20.693 1.00 69.19 96 GLU P C 1
ATOM 745 O O . GLU A 1 96 ? -128.527 33.764 20.830 1.00 72.43 96 GLU P O 1
ATOM 751 N N . LEU A 1 97 ? -126.791 32.617 19.962 1.00 73.31 97 LEU P N 1
ATOM 752 C CA . LEU A 1 97 ? -126.243 33.753 19.211 1.00 77.33 97 LEU P CA 1
ATOM 753 C C . LEU A 1 97 ? -126.448 33.471 17.718 1.00 82.97 97 LEU P C 1
ATOM 754 O O . LEU A 1 97 ? -126.981 32.422 17.343 1.00 77.82 97 LEU P O 1
ATOM 759 N N . ASN A 1 98 ? -126.016 34.398 16.868 1.00 92.55 98 ASN P N 1
ATOM 760 C CA . ASN A 1 98 ? -126.155 34.214 15.428 1.00 101.37 98 ASN P CA 1
ATOM 761 C C . ASN A 1 98 ? -124.857 33.777 14.760 1.00 109.01 98 ASN P C 1
ATOM 762 O O . ASN A 1 98 ? -124.154 32.889 15.252 1.00 110.09 98 ASN P O 1
ATOM 767 N N . VAL A 1 99 ? -124.548 34.402 13.629 1.00 116.98 99 VAL P N 1
ATOM 768 C CA . VAL A 1 99 ? -123.342 34.077 12.880 1.00 124.67 99 VAL P CA 1
ATOM 769 C C . VAL A 1 99 ? -122.670 35.343 12.382 1.00 129.33 99 VAL P C 1
ATOM 770 O O . VAL A 1 99 ? -123.049 36.451 12.764 1.00 131.17 99 VAL P O 1
ATOM 774 N N . LYS A 1 100 ? -121.669 35.167 11.526 1.00 134.51 100 LYS P N 1
ATOM 775 C CA . LYS A 1 100 ? -120.944 36.291 10.959 1.00 139.78 100 LYS P CA 1
ATOM 776 C C . LYS A 1 100 ? -119.798 35.795 10.093 1.00 142.40 100 LYS P C 1
ATOM 777 O O . LYS A 1 100 ? -119.880 34.723 9.494 1.00 140.98 100 LYS P O 1
ATOM 783 N N . ASN A 1 101 ? -118.730 36.582 10.041 1.00 146.26 101 ASN P N 1
ATOM 784 C CA . ASN A 1 101 ? -117.564 36.245 9.240 1.00 149.45 101 ASN P CA 1
ATOM 785 C C . ASN A 1 101 ? -116.315 36.994 9.704 1.00 150.42 101 ASN P C 1
ATOM 786 O O . ASN A 1 101 ? -115.552 36.484 10.527 1.00 149.55 101 ASN P O 1
ATOM 791 N N . PHE A 1 102 ? -116.124 38.200 9.165 1.00 151.36 102 PHE P N 1
ATOM 792 C CA . PHE A 1 102 ? -114.986 39.078 9.472 1.00 151.31 102 PHE P CA 1
ATOM 793 C C . PHE A 1 102 ? -113.746 38.774 8.619 1.00 149.99 102 PHE P C 1
ATOM 794 O O . PHE A 1 102 ? -112.622 38.758 9.124 1.00 149.73 102 PHE P O 1
ATOM 802 N N . GLY A 1 103 ? -113.957 38.541 7.326 1.00 148.09 103 GLY P N 1
ATOM 803 C CA . GLY A 1 103 ? -112.847 38.248 6.435 1.00 145.22 103 GLY P CA 1
ATOM 804 C C . GLY A 1 103 ? -112.929 36.880 5.785 1.00 142.94 103 GLY P C 1
ATOM 805 O O . GLY A 1 103 ? -113.287 36.766 4.614 1.00 142.21 103 GLY P O 1
ATOM 806 N N . ARG A 1 104 ? -112.594 35.843 6.550 1.00 141.49 104 ARG P N 1
ATOM 807 C CA . ARG A 1 104 ? -112.616 34.458 6.069 1.00 138.75 104 ARG P CA 1
ATOM 808 C C . ARG A 1 104 ? -113.626 33.654 6.902 1.00 135.14 104 ARG P C 1
ATOM 809 O O . ARG A 1 104 ? -114.345 34.228 7.723 1.00 134.94 104 ARG P O 1
ATOM 817 N N . ILE A 1 105 ? -113.686 32.338 6.689 1.00 129.82 105 ILE P N 1
ATOM 818 C CA . ILE A 1 105 ? -114.605 31.481 7.446 1.00 123.33 105 ILE P CA 1
ATOM 819 C C . ILE A 1 105 ? -113.852 30.626 8.461 1.00 119.49 105 ILE P C 1
ATOM 820 O O . ILE A 1 105 ? -112.848 29.996 8.132 1.00 118.69 105 ILE P O 1
ATOM 825 N N . ALA A 1 106 ? -114.345 30.606 9.693 1.00 114.31 106 ALA P N 1
ATOM 826 C CA . ALA A 1 106 ? -113.714 29.828 10.745 1.00 110.05 106 ALA P CA 1
ATOM 827 C C . ALA A 1 106 ? -114.187 28.383 10.674 1.00 107.82 106 ALA P C 1
ATOM 828 O O . ALA A 1 106 ? -113.409 27.455 10.870 1.00 106.64 106 ALA P O 1
ATOM 830 N N . ALA A 1 107 ? -115.468 28.208 10.377 1.00 107.66 107 ALA P N 1
ATOM 831 C CA . ALA A 1 107 ? -116.085 26.889 10.285 1.00 107.22 107 ALA P CA 1
ATOM 832 C C . ALA A 1 107 ? -115.293 25.862 9.481 1.00 106.83 107 ALA P C 1
ATOM 833 O O . ALA A 1 107 ? -115.505 24.663 9.634 1.00 108.24 107 ALA P O 1
ATOM 835 N N . GLN A 1 108 ? -114.394 26.324 8.619 1.00 106.98 108 GLN P N 1
ATOM 836 C CA . GLN A 1 108 ? -113.592 25.414 7.803 1.00 106.36 108 GLN P CA 1
ATOM 837 C C . GLN A 1 108 ? -112.714 24.480 8.623 1.00 105.54 108 GLN P C 1
ATOM 838 O O . GLN A 1 108 ? -112.307 23.429 8.137 1.00 106.10 108 GLN P O 1
ATOM 844 N N . THR A 1 109 ? -112.416 24.869 9.863 1.00 104.45 109 THR P N 1
ATOM 845 C CA . THR A 1 109 ? -111.573 24.061 10.741 1.00 101.71 109 THR P CA 1
ATOM 846 C C . THR A 1 109 ? -112.120 22.650 10.931 1.00 100.59 109 THR P C 1
ATOM 847 O O . THR A 1 109 ? -111.371 21.727 11.259 1.00 102.75 109 THR P O 1
ATOM 851 N N . ALA A 1 110 ? -113.423 22.477 10.732 1.00 96.73 110 ALA P N 1
ATOM 852 C CA . ALA A 1 110 ? -114.023 21.155 10.863 1.00 95.58 110 ALA P CA 1
ATOM 853 C C . ALA A 1 110 ? -113.249 20.184 9.963 1.00 96.38 110 ALA P C 1
ATOM 854 O O . ALA A 1 110 ? -113.266 18.970 10.164 1.00 92.18 110 ALA P O 1
ATOM 856 N N . LYS A 1 111 ? -112.575 20.743 8.964 1.00 98.13 111 LYS P N 1
ATOM 857 C CA . LYS A 1 111 ? -111.764 19.973 8.033 1.00 101.28 111 LYS P CA 1
ATOM 858 C C . LYS A 1 111 ? -110.619 19.391 8.841 1.00 102.23 111 LYS P C 1
ATOM 859 O O . LYS A 1 111 ? -110.508 18.175 9.015 1.00 101.93 111 LYS P O 1
ATOM 865 N N . GLN A 1 112 ? -109.766 20.289 9.323 1.00 102.49 112 GLN P N 1
ATOM 866 C CA . GLN A 1 112 ? -108.622 19.914 10.128 1.00 105.05 112 GLN P CA 1
ATOM 867 C C . GLN A 1 112 ? -109.049 18.779 11.042 1.00 102.49 112 GLN P C 1
ATOM 868 O O . GLN A 1 112 ? -108.451 17.701 11.047 1.00 103.57 112 GLN P O 1
ATOM 874 N N . VAL A 1 113 ? -110.109 19.022 11.800 1.00 99.46 113 VAL P N 1
ATOM 875 C CA . VAL A 1 113 ? -110.616 18.019 12.710 1.00 98.09 113 VAL P CA 1
ATOM 876 C C . VAL A 1 113 ? -110.966 16.765 11.934 1.00 97.66 113 VAL P C 1
ATOM 877 O O . VAL A 1 113 ? -110.548 15.671 12.295 1.00 99.15 113 VAL P O 1
ATOM 881 N N . LEU A 1 114 ? -111.731 16.930 10.862 1.00 97.83 114 LEU P N 1
ATOM 882 C CA . LEU A 1 114 ? -112.136 15.799 10.034 1.00 97.55 114 LEU P CA 1
ATOM 883 C C . LEU A 1 114 ? -110.942 14.975 9.576 1.00 95.81 114 LEU P C 1
ATOM 884 O O . LEU A 1 114 ? -110.924 13.748 9.713 1.00 92.35 114 LEU P O 1
ATOM 889 N N . ILE A 1 115 ? -109.948 15.662 9.027 1.00 94.66 115 ILE P N 1
ATOM 890 C CA . ILE A 1 115 ? -108.745 15.007 8.542 1.00 95.60 115 ILE P CA 1
ATOM 891 C C . ILE A 1 115 ? -107.973 14.346 9.675 1.00 94.66 115 ILE P C 1
ATOM 892 O O . ILE A 1 115 ? -107.597 13.178 9.577 1.00 90.61 115 ILE P O 1
ATOM 897 N N . GLN A 1 116 ? -107.743 15.102 10.746 1.00 93.84 116 GLN P N 1
ATOM 898 C CA . GLN A 1 116 ? -107.011 14.603 11.903 1.00 91.55 116 GLN P CA 1
ATOM 899 C C . GLN A 1 116 ? -107.579 13.289 12.410 1.00 90.44 116 GLN P C 1
ATOM 900 O O . GLN A 1 116 ? -106.849 12.446 12.923 1.00 89.23 116 GLN P O 1
ATOM 906 N N . ARG A 1 117 ? -108.884 13.112 12.266 1.00 90.90 117 ARG P N 1
ATOM 907 C CA . ARG A 1 117 ? -109.516 11.886 12.713 1.00 93.50 117 ARG P CA 1
ATOM 908 C C . ARG A 1 117 ? -109.264 10.814 11.657 1.00 96.44 117 ARG P C 1
ATOM 909 O O . ARG A 1 117 ? -109.493 9.626 11.889 1.00 96.95 117 ARG P O 1
ATOM 917 N N . ILE A 1 118 ? -108.779 11.252 10.498 1.00 99.39 118 ILE P N 1
ATOM 918 C CA . ILE A 1 118 ? -108.456 10.360 9.387 1.00 102.23 118 ILE P CA 1
ATOM 919 C C . ILE A 1 118 ? -107.055 9.803 9.601 1.00 103.86 118 ILE P C 1
ATOM 920 O O . ILE A 1 118 ? -10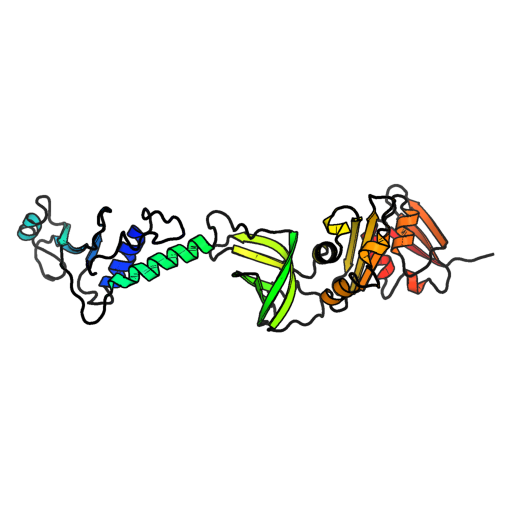6.808 8.608 9.432 1.00 102.80 118 ILE P O 1
ATOM 925 N N . ARG A 1 119 ? -106.142 10.694 9.970 1.00 106.20 119 ARG P N 1
ATOM 926 C CA . ARG A 1 119 ? -104.759 10.327 10.222 1.00 108.58 119 ARG P CA 1
ATOM 927 C C . ARG A 1 119 ? -104.697 9.307 11.350 1.00 107.76 119 ARG P C 1
ATOM 928 O O . ARG A 1 119 ? -103.782 8.486 11.403 1.00 109.32 119 ARG P O 1
ATOM 936 N N . GLU A 1 120 ? -105.677 9.352 12.246 1.00 105.77 120 GLU P N 1
ATOM 937 C CA . GLU A 1 120 ? -105.707 8.422 13.366 1.00 105.18 120 GLU P CA 1
ATOM 938 C C . GLU A 1 120 ? -106.110 7.028 12.938 1.00 102.57 120 GLU P C 1
ATOM 939 O O . GLU A 1 120 ? -105.608 6.044 13.472 1.00 104.27 120 GLU P O 1
ATOM 945 N N . LEU A 1 121 ? -107.017 6.933 11.977 1.00 99.71 121 LEU P N 1
ATOM 946 C CA . LEU A 1 121 ? -107.423 5.626 11.492 1.00 96.89 121 LEU P CA 1
ATOM 947 C C . LEU A 1 121 ? -106.329 5.104 10.563 1.00 95.03 121 LEU P C 1
ATOM 948 O O . LEU A 1 121 ? -106.239 3.905 10.306 1.00 92.84 121 LEU P O 1
ATOM 953 N N . GLU A 1 122 ? -105.491 6.013 10.070 1.00 93.34 122 GLU P N 1
ATOM 954 C CA . GLU A 1 122 ? -104.388 5.636 9.190 1.00 94.09 122 GLU P CA 1
ATOM 955 C C . GLU A 1 122 ? -103.436 4.738 9.972 1.00 95.02 122 GLU P C 1
ATOM 956 O O . GLU A 1 122 ? -102.564 4.087 9.403 1.00 96.64 122 GLU P O 1
ATOM 962 N N . LYS A 1 123 ? -103.614 4.710 11.287 1.00 96.53 123 LYS P N 1
ATOM 963 C CA . LYS A 1 123 ? -102.772 3.901 12.150 1.00 97.96 123 LYS P CA 1
ATOM 964 C C . LYS A 1 123 ? -103.467 2.616 12.587 1.00 100.90 123 LYS P C 1
ATOM 965 O O . LYS A 1 123 ? -103.032 1.951 13.526 1.00 99.69 123 LYS P O 1
ATOM 971 N N . GLU A 1 124 ? -104.543 2.270 11.885 1.00 105.76 124 GLU P N 1
ATOM 972 C CA . GLU A 1 124 ? -105.318 1.061 12.159 1.00 111.54 124 GLU P CA 1
ATOM 973 C C . GLU A 1 124 ? -105.930 1.071 13.556 1.00 116.39 124 GLU P C 1
ATOM 974 O O . GLU A 1 124 ? -106.954 0.436 13.791 1.00 117.72 124 GLU P O 1
ATOM 980 N N . LYS A 1 125 ? -105.287 1.787 14.474 1.00 122.79 125 LYS P N 1
ATOM 981 C CA . LYS A 1 125 ? -105.731 1.917 15.862 1.00 129.42 125 LYS P CA 1
ATOM 982 C C . LYS A 1 125 ? -106.315 0.664 16.513 1.00 133.29 125 LYS P C 1
ATOM 983 O O . LYS A 1 125 ? -106.504 -0.367 15.865 1.00 134.55 125 LYS P O 1
ATOM 989 N N . GLN A 1 126 ? -106.588 0.775 17.812 1.00 137.08 126 GLN P N 1
ATOM 990 C CA . GLN A 1 126 ? -107.153 -0.307 18.618 1.00 140.35 126 GLN P CA 1
ATOM 991 C C . GLN A 1 126 ? -106.171 -1.466 18.807 1.00 140.41 126 GLN P C 1
ATOM 992 O O . GLN A 1 126 ? -105.975 -1.951 19.924 1.00 140.74 126 GLN P O 1
ATOM 998 N N . PHE A 1 127 ? -105.558 -1.903 17.709 1.00 140.14 127 PHE P N 1
ATOM 999 C CA . PHE A 1 127 ? -104.595 -3.001 17.733 1.00 137.89 127 PHE P CA 1
ATOM 1000 C C . PHE A 1 127 ? -103.162 -2.495 17.489 1.00 133.22 127 PHE P C 1
ATOM 1001 O O . PHE A 1 127 ? -102.524 -2.002 18.418 1.00 131.03 127 PHE P O 1
ATOM 1009 N N . GLU A 1 128 ? -102.670 -2.616 16.249 1.00 127.24 128 GLU P N 1
ATOM 1010 C CA . GLU A 1 128 ? -101.312 -2.178 15.879 1.00 119.29 128 GLU P CA 1
ATOM 1011 C C . GLU A 1 128 ? -101.155 -1.724 14.419 1.00 110.82 128 GLU P C 1
ATOM 1012 O O . GLU A 1 128 ? -100.690 -0.618 14.163 1.00 109.40 128 GLU P O 1
ATOM 1018 N N . LYS A 1 129 ? -101.531 -2.585 13.476 1.00 103.87 129 LYS P N 1
ATOM 1019 C CA . LYS A 1 129 ? -101.466 -2.303 12.038 1.00 96.00 129 LYS P CA 1
ATOM 1020 C C . LYS A 1 129 ? -101.231 -3.594 11.288 1.00 97.29 129 LYS P C 1
ATOM 1021 O O . LYS A 1 129 ? -100.460 -4.436 11.735 1.00 98.85 129 LYS P O 1
ATOM 1027 N N . TYR A 1 130 ? -101.892 -3.751 10.148 1.00 98.41 130 TYR P N 1
ATOM 1028 C CA . TYR A 1 130 ? -101.714 -4.947 9.345 1.00 100.94 130 TYR P CA 1
ATOM 1029 C C . TYR A 1 130 ? -100.288 -4.998 8.791 1.00 97.65 130 TYR P C 1
ATOM 1030 O O . TYR A 1 130 ? -99.871 -5.995 8.199 1.00 98.03 130 TYR P O 1
ATOM 1039 N N . SER A 1 131 ? -99.546 -3.908 8.985 1.00 95.22 131 SER P N 1
ATOM 1040 C CA . SER A 1 131 ? -98.161 -3.815 8.528 1.00 89.77 131 SER P CA 1
ATOM 1041 C C . SER A 1 131 ? -97.291 -4.690 9.423 1.00 88.60 131 SER P C 1
ATOM 1042 O O . SER A 1 131 ? -96.065 -4.625 9.373 1.00 89.62 131 SER P O 1
ATOM 1045 N N . GLU A 1 132 ? -97.946 -5.511 10.238 1.00 86.89 132 GLU P N 1
ATOM 1046 C CA . GLU A 1 132 ? -97.268 -6.426 11.148 1.00 84.26 132 GLU P CA 1
ATOM 1047 C C . GLU A 1 132 ? -96.718 -7.676 10.462 1.00 82.05 132 GLU P C 1
ATOM 1048 O O . GLU A 1 132 ? -97.077 -8.800 10.845 1.00 82.34 132 GLU P O 1
ATOM 1054 N N . LEU A 1 133 ? -95.859 -7.483 9.458 1.00 78.09 133 LEU P N 1
ATOM 1055 C CA . LEU A 1 133 ? -95.241 -8.603 8.739 1.00 69.16 133 LEU P CA 1
ATOM 1056 C C . LEU A 1 133 ? -93.957 -9.011 9.471 1.00 63.31 133 LEU P C 1
ATOM 1057 O O . LEU A 1 133 ? -92.887 -9.182 8.900 1.00 60.54 133 LEU P O 1
ATOM 1062 N N . LYS A 1 134 ? -94.109 -9.144 10.776 1.00 61.47 134 LYS P N 1
ATOM 1063 C CA . LYS A 1 134 ? -93.050 -9.545 11.672 1.00 61.16 134 LYS P CA 1
ATOM 1064 C C . LYS A 1 134 ? -92.395 -10.766 11.057 1.00 62.37 134 LYS P C 1
ATOM 1065 O O . LYS A 1 134 ? -93.064 -11.553 10.386 1.00 67.34 134 LYS P O 1
ATOM 1071 N N . GLY A 1 135 ? -91.090 -10.908 11.258 1.00 55.25 135 GLY P N 1
ATOM 1072 C CA . GLY A 1 135 ? -90.393 -12.069 10.744 1.00 51.31 135 GLY P CA 1
ATOM 1073 C C . GLY A 1 135 ? -89.958 -11.999 9.295 1.00 52.67 135 GLY P C 1
ATOM 1074 O O . GLY A 1 135 ? -89.527 -12.996 8.730 1.00 55.84 135 GLY P O 1
ATOM 1075 N N . THR A 1 136 ? -90.047 -10.832 8.683 1.00 50.67 136 THR P N 1
ATOM 1076 C CA . THR A 1 136 ? -89.630 -10.724 7.294 1.00 50.98 136 THR P CA 1
ATOM 1077 C C . THR A 1 136 ? -88.613 -9.634 7.093 1.00 49.86 136 THR P C 1
ATOM 1078 O O . THR A 1 136 ? -88.377 -8.804 7.973 1.00 49.89 136 THR P O 1
ATOM 1082 N N . VAL A 1 137 ? -88.010 -9.641 5.915 1.00 45.41 137 VAL P N 1
ATOM 1083 C CA . VAL A 1 137 ? -87.062 -8.621 5.584 1.00 42.17 137 VAL P CA 1
ATOM 1084 C C . VAL A 1 137 ? -87.734 -7.714 4.572 1.00 50.01 137 VAL P C 1
ATOM 1085 O O . VAL A 1 137 ? -88.475 -8.186 3.709 1.00 53.87 137 VAL P O 1
ATOM 1089 N N . THR A 1 138 ? -87.529 -6.407 4.710 1.00 45.47 138 THR P N 1
ATOM 1090 C CA . THR A 1 138 ? -88.087 -5.458 3.759 1.00 48.92 138 THR P CA 1
ATOM 1091 C C . THR A 1 138 ? -87.058 -4.387 3.529 1.00 52.99 138 THR P C 1
ATOM 1092 O O . THR A 1 138 ? -86.063 -4.291 4.253 1.00 55.66 138 THR P O 1
ATOM 1096 N N . THR A 1 139 ? -87.286 -3.572 2.517 1.00 56.80 139 THR P N 1
ATOM 1097 C CA . THR A 1 139 ? -86.343 -2.516 2.252 1.00 58.32 139 THR P CA 1
ATOM 1098 C C . THR A 1 139 ? -86.899 -1.292 2.938 1.00 58.08 139 THR P C 1
ATOM 1099 O O . THR A 1 139 ? -88.118 -1.165 3.135 1.00 56.48 139 THR P O 1
ATOM 1103 N N . ALA A 1 140 ? -85.988 -0.418 3.337 1.00 59.02 140 ALA P N 1
ATOM 1104 C CA . ALA A 1 140 ? -86.345 0.803 4.019 1.00 59.92 140 ALA P CA 1
ATOM 1105 C C . ALA A 1 140 ? -85.455 1.874 3.450 1.00 63.11 140 ALA P C 1
ATOM 1106 O O . ALA A 1 140 ? -84.352 1.592 2.953 1.00 63.14 140 ALA P O 1
ATOM 1108 N N . GLU A 1 141 ? -85.952 3.100 3.532 1.00 59.10 141 GLU P N 1
ATOM 1109 C CA . GLU A 1 141 ? -85.254 4.275 3.053 1.00 60.97 141 GLU P CA 1
ATOM 1110 C C . GLU A 1 141 ? -84.606 4.946 4.257 1.00 56.98 141 GLU P C 1
ATOM 1111 O O . GLU A 1 141 ? -85.279 5.198 5.256 1.00 55.51 141 GLU P O 1
ATOM 1117 N N . VAL A 1 142 ? -83.317 5.235 4.161 1.00 50.04 142 VAL P N 1
ATOM 1118 C CA . VAL A 1 142 ? -82.602 5.882 5.248 1.00 57.47 142 VAL P CA 1
ATOM 1119 C C . VAL A 1 142 ? -82.782 7.401 5.164 1.00 64.04 142 VAL P C 1
ATOM 1120 O O . VAL A 1 142 ? -82.269 8.061 4.248 1.00 64.84 142 VAL P O 1
ATOM 1124 N N . ILE A 1 143 ? -83.527 7.942 6.119 1.00 64.93 143 ILE P N 1
ATOM 1125 C CA . ILE A 1 143 ? -83.761 9.374 6.187 1.00 67.52 143 ILE P CA 1
ATOM 1126 C C . ILE A 1 143 ? -82.897 9.923 7.323 1.00 68.34 143 ILE P C 1
ATOM 1127 O O . ILE A 1 143 ? -83.344 10.004 8.466 1.00 70.47 143 ILE P O 1
ATOM 1132 N N . ARG A 1 144 ? -81.654 10.270 7.015 1.00 64.83 144 ARG P N 1
ATOM 1133 C CA . ARG A 1 144 ? -80.730 10.820 8.011 1.00 66.06 144 ARG P CA 1
ATOM 1134 C C . ARG A 1 144 ? -80.334 9.866 9.137 1.00 59.96 144 ARG P C 1
ATOM 1135 O O . ARG A 1 144 ? -81.164 9.123 9.655 1.00 62.34 144 ARG P O 1
ATOM 1143 N N . VAL A 1 145 ? -79.052 9.895 9.488 1.00 53.45 145 VAL P N 1
ATOM 1144 C CA . VAL A 1 145 ? -78.507 9.079 10.553 1.00 57.24 145 VAL P CA 1
ATOM 1145 C C . VAL A 1 145 ? -78.233 10.053 11.699 1.00 56.23 145 VAL P C 1
ATOM 1146 O O . VAL A 1 145 ? -77.852 11.203 11.461 1.00 57.36 145 VAL P O 1
ATOM 1150 N N . MET A 1 146 ? -78.407 9.591 12.932 1.00 50.32 146 MET P N 1
ATOM 1151 C CA . MET A 1 146 ? -78.251 10.462 14.095 1.00 47.91 146 MET P CA 1
ATOM 1152 C C . MET A 1 146 ? -77.124 10.058 15.042 1.00 46.54 146 MET P C 1
ATOM 1153 O O . MET A 1 146 ? -77.062 10.492 16.189 1.00 43.99 146 MET P O 1
ATOM 1158 N N . GLY A 1 147 ? -76.216 9.226 14.562 1.00 49.04 147 GLY P N 1
ATOM 1159 C CA . GLY A 1 147 ? -75.131 8.803 15.416 1.00 47.68 147 GLY P CA 1
ATOM 1160 C C . GLY A 1 147 ? -75.489 7.446 15.969 1.00 48.85 147 GLY P C 1
ATOM 1161 O O . GLY A 1 147 ? -75.094 6.445 15.402 1.00 51.93 147 GLY P O 1
ATOM 1162 N N . GLU A 1 148 ? -76.272 7.431 17.047 1.00 43.05 148 GLU P N 1
ATOM 1163 C CA . GLU A 1 148 ? -76.703 6.218 17.727 1.00 45.20 148 GLU P CA 1
ATOM 1164 C C . GLU A 1 148 ? -77.830 5.453 17.032 1.00 41.43 148 GLU P C 1
ATOM 1165 O O . GLU A 1 148 ? -78.211 4.361 17.446 1.00 40.80 148 GLU P O 1
ATOM 1171 N N . TRP A 1 149 ? -78.386 6.033 15.992 1.00 42.71 149 TRP P N 1
ATOM 1172 C CA . TRP A 1 149 ? -79.438 5.356 15.263 1.00 39.46 149 TRP P CA 1
ATOM 1173 C C . TRP A 1 149 ? -79.581 6.059 13.936 1.00 43.95 149 TRP P C 1
ATOM 1174 O O . TRP A 1 149 ? -78.921 7.072 13.679 1.00 40.29 149 TRP P O 1
ATOM 1185 N N . ALA A 1 150 ? -80.434 5.493 13.093 1.00 46.57 150 ALA P N 1
ATOM 1186 C CA . ALA A 1 150 ? -80.727 6.064 11.790 1.00 46.87 150 ALA P CA 1
ATOM 1187 C C . ALA A 1 150 ? -82.226 6.081 11.708 1.00 46.77 150 ALA P C 1
ATOM 1188 O O . ALA A 1 150 ? -82.879 5.128 12.130 1.00 47.89 150 ALA P O 1
ATOM 1190 N N . ASP A 1 151 ? -82.782 7.188 11.222 1.00 50.77 151 ASP P N 1
ATOM 1191 C CA . ASP A 1 151 ? -84.220 7.290 11.050 1.00 47.86 151 ASP P CA 1
ATOM 1192 C C . ASP A 1 151 ? -84.369 6.742 9.634 1.00 49.64 151 ASP P C 1
ATOM 1193 O O . ASP A 1 151 ? -83.629 7.130 8.723 1.00 45.17 151 ASP P O 1
ATOM 1198 N N . ILE A 1 152 ? -85.299 5.818 9.452 1.00 51.17 152 ILE P N 1
ATOM 1199 C CA . ILE A 1 152 ? -85.494 5.237 8.140 1.00 46.06 152 ILE P CA 1
ATOM 1200 C C . ILE A 1 152 ? -86.967 5.072 7.921 1.00 43.54 152 ILE P C 1
ATOM 1201 O O . ILE A 1 152 ? -87.735 4.983 8.873 1.00 45.88 152 ILE P O 1
ATOM 1206 N N . ARG A 1 153 ? -87.368 5.014 6.661 1.00 46.35 153 ARG P N 1
ATOM 1207 C CA . ARG A 1 153 ? -88.775 4.845 6.364 1.00 51.80 153 ARG P CA 1
ATOM 1208 C C . ARG A 1 153 ? -89.098 3.523 5.705 1.00 49.10 153 ARG P C 1
ATOM 1209 O O . ARG A 1 153 ? -88.325 3.001 4.912 1.00 48.65 153 ARG P O 1
ATOM 1217 N N . ILE A 1 154 ? -90.265 3.002 6.046 1.00 53.06 154 ILE P N 1
ATOM 1218 C CA . ILE A 1 154 ? -90.768 1.769 5.481 1.00 54.52 154 ILE P CA 1
ATOM 1219 C C . ILE A 1 154 ? -92.181 2.161 5.136 1.00 55.29 154 ILE P C 1
ATOM 1220 O O . ILE A 1 154 ? -92.946 2.478 6.034 1.00 57.59 154 ILE P O 1
ATOM 1225 N N . GLY A 1 155 ? -92.517 2.160 3.848 1.00 57.79 155 GLY P N 1
ATOM 1226 C CA . GLY A 1 155 ? -93.860 2.540 3.434 1.00 60.18 155 GLY P CA 1
ATOM 1227 C C . GLY A 1 155 ? -94.119 3.969 3.878 1.00 58.82 155 GLY P C 1
ATOM 1228 O O . GLY A 1 155 ? -93.298 4.857 3.640 1.00 55.73 155 GLY P O 1
ATOM 1229 N N . LYS A 1 156 ? -95.253 4.198 4.526 1.00 61.58 156 LYS P N 1
ATOM 1230 C CA . LYS A 1 156 ? -95.568 5.537 5.025 1.00 66.97 156 LYS P CA 1
ATOM 1231 C C . LYS A 1 156 ? -95.200 5.646 6.518 1.00 64.53 156 LYS P C 1
ATOM 1232 O O . LYS A 1 156 ? -95.654 6.544 7.223 1.00 62.74 156 LYS P O 1
ATOM 1238 N N . LEU A 1 157 ? -94.354 4.727 6.978 1.00 63.12 157 LEU P N 1
ATOM 1239 C CA . LEU A 1 157 ? -93.921 4.716 8.369 1.00 61.85 157 LEU P CA 1
ATOM 1240 C C . LEU A 1 157 ? -92.438 4.981 8.519 1.00 57.89 157 LEU P C 1
ATOM 1241 O O . LEU A 1 157 ? -91.642 4.701 7.625 1.00 62.34 157 LEU P O 1
ATOM 1246 N N . GLU A 1 158 ? -92.071 5.550 9.659 1.00 56.23 158 GLU P N 1
ATOM 1247 C CA . GLU A 1 158 ? -90.674 5.821 9.955 1.00 57.11 158 GLU P CA 1
ATOM 1248 C C . GLU A 1 158 ? -90.370 5.100 11.245 1.00 52.04 158 GLU P C 1
ATOM 1249 O O . GLU A 1 158 ? -91.263 4.852 12.066 1.00 52.18 158 GLU P O 1
ATOM 1255 N N . THR A 1 159 ? -89.103 4.756 11.426 1.00 50.32 159 THR P N 1
ATOM 1256 C CA . THR A 1 159 ? -88.702 4.069 12.635 1.00 44.42 159 THR P CA 1
ATOM 1257 C C . THR A 1 159 ? -87.205 4.233 12.798 1.00 46.76 159 THR P C 1
ATOM 1258 O O . THR A 1 159 ? -86.503 4.579 11.839 1.00 44.27 159 THR P O 1
ATOM 1262 N N . ARG A 1 160 ? -86.731 4.033 14.028 1.00 44.33 160 ARG P N 1
ATOM 1263 C CA . ARG A 1 160 ? -85.312 4.139 14.321 1.00 47.56 160 ARG P CA 1
ATOM 1264 C C . ARG A 1 160 ? -84.624 2.779 14.127 1.00 45.69 160 ARG P C 1
ATOM 1265 O O . ARG A 1 160 ? -85.144 1.732 14.557 1.00 47.00 160 ARG P O 1
ATOM 1273 N N . LEU A 1 161 ? -83.468 2.817 13.487 1.00 39.94 161 LEU P N 1
ATOM 1274 C CA . LEU A 1 161 ? -82.626 1.643 13.304 1.00 36.18 161 LEU P CA 1
ATOM 1275 C C . LEU A 1 161 ? -81.420 1.920 14.231 1.00 36.09 161 LEU P C 1
ATOM 1276 O O . LEU A 1 161 ? -80.466 2.624 13.883 1.00 34.33 161 LEU P O 1
ATOM 1281 N N . PRO A 1 162 ? -81.460 1.378 15.441 1.00 35.82 162 PRO P N 1
ATOM 1282 C CA . PRO A 1 162 ? -80.343 1.614 16.356 1.00 34.80 162 PRO P CA 1
ATOM 1283 C C . PRO A 1 162 ? -79.010 1.154 15.786 1.00 39.14 162 PRO P C 1
ATOM 1284 O O . PRO A 1 162 ? -78.920 0.071 15.174 1.00 41.50 162 PRO P O 1
ATOM 1288 N N . LYS A 1 163 ? -77.973 1.964 15.979 1.00 37.30 163 LYS P N 1
ATOM 1289 C CA . LYS A 1 163 ? -76.655 1.594 15.496 1.00 35.34 163 LYS P CA 1
ATOM 1290 C C . LYS A 1 163 ? -76.286 0.243 16.113 1.00 41.97 163 LYS P C 1
ATOM 1291 O O . LYS A 1 163 ? -75.510 -0.540 15.513 1.00 33.22 163 LYS P O 1
ATOM 1297 N N . LYS A 1 164 ? -76.832 -0.043 17.310 1.00 37.31 164 LYS P N 1
ATOM 1298 C CA . LYS A 1 164 ? -76.553 -1.339 17.956 1.00 42.14 164 LYS P CA 1
ATOM 1299 C C . LYS A 1 164 ? -77.116 -2.527 17.146 1.00 38.33 164 LYS P C 1
ATOM 1300 O O . LYS A 1 164 ? -76.739 -3.660 17.376 1.00 33.90 164 LYS P O 1
ATOM 1306 N N . GLU A 1 165 ? -78.045 -2.258 16.239 1.00 35.71 165 GLU P N 1
ATOM 1307 C CA . GLU A 1 165 ? -78.647 -3.313 15.432 1.00 36.31 165 GLU P CA 1
ATOM 1308 C C . GLU A 1 165 ? -78.163 -3.268 13.993 1.00 38.69 165 GLU P C 1
ATOM 1309 O O . GLU A 1 165 ? -78.681 -3.980 13.117 1.00 39.91 165 GLU P O 1
ATOM 1315 N N . TRP A 1 166 ? -77.177 -2.415 13.746 1.00 40.68 166 TRP P N 1
ATOM 1316 C CA . TRP A 1 166 ? -76.587 -2.321 12.419 1.00 40.42 166 TRP P CA 1
ATOM 1317 C C . TRP A 1 166 ? -75.617 -3.475 12.346 1.00 39.63 166 TRP P C 1
ATOM 1318 O O . TRP A 1 166 ? -75.273 -4.083 13.371 1.00 34.30 166 TRP P O 1
ATOM 1329 N N . ILE A 1 167 ? -75.176 -3.791 11.129 1.00 40.76 167 ILE P N 1
ATOM 1330 C CA . ILE A 1 167 ? -74.172 -4.829 10.975 1.00 37.26 167 ILE P CA 1
ATOM 1331 C C . ILE A 1 167 ? -72.929 -4.126 11.532 1.00 39.47 167 ILE P C 1
ATOM 1332 O O . ILE A 1 167 ? -72.593 -3.021 11.102 1.00 46.65 167 ILE P O 1
ATOM 1337 N N . PRO A 1 168 ? -72.252 -4.733 12.513 1.00 41.75 168 PRO P N 1
ATOM 1338 C CA . PRO A 1 168 ? -71.062 -4.092 13.076 1.00 44.66 168 PRO P CA 1
ATOM 1339 C C . PRO A 1 168 ? -70.102 -3.603 12.008 1.00 52.29 168 PRO P C 1
ATOM 1340 O O . PRO A 1 168 ? -69.829 -4.314 11.023 1.00 52.63 168 PRO P O 1
ATOM 1344 N N . GLY A 1 169 ? -69.607 -2.379 12.193 1.00 48.94 169 GLY P N 1
ATOM 1345 C CA . GLY A 1 169 ? -68.661 -1.830 11.248 1.00 52.76 169 GLY P CA 1
ATOM 1346 C C . GLY A 1 169 ? -69.212 -1.264 9.957 1.00 54.12 169 GLY P C 1
ATOM 1347 O O . GLY A 1 169 ? -68.519 -0.493 9.303 1.00 63.52 169 GLY P O 1
ATOM 1348 N N . GLU A 1 170 ? -70.424 -1.614 9.551 1.00 49.41 170 GLU P N 1
ATOM 1349 C CA . GLU A 1 170 ? -70.898 -1.038 8.308 1.00 51.53 170 GLU P CA 1
ATOM 1350 C C . GLU A 1 170 ? -71.110 0.449 8.509 1.00 54.94 170 GLU P C 1
ATOM 1351 O O . GLU A 1 170 ? -71.032 0.959 9.627 1.00 51.32 170 GLU P O 1
ATOM 1357 N N . GLU A 1 171 ? -71.399 1.128 7.409 1.00 58.80 171 GLU P N 1
ATOM 1358 C CA . GLU A 1 171 ? -71.652 2.554 7.426 1.00 62.83 171 GLU P CA 1
ATOM 1359 C C . GLU A 1 171 ? -72.920 2.828 6.666 1.00 61.19 171 GLU P C 1
ATOM 1360 O O . GLU A 1 171 ? -73.110 2.330 5.558 1.00 62.88 171 GLU P O 1
ATOM 1366 N N . ILE A 1 172 ? -73.802 3.606 7.277 1.00 58.17 172 ILE P N 1
ATOM 1367 C CA . ILE A 1 172 ? -75.067 3.933 6.646 1.00 57.89 172 ILE P CA 1
ATOM 1368 C C . ILE A 1 172 ? -75.114 5.448 6.428 1.00 58.64 172 ILE P C 1
ATOM 1369 O O . ILE A 1 172 ? -74.451 6.201 7.139 1.00 58.44 172 ILE P O 1
ATOM 1374 N N . LYS A 1 173 ? -75.880 5.893 5.440 1.00 58.70 173 LYS P N 1
ATOM 1375 C CA . LYS A 1 173 ? -75.986 7.317 5.172 1.00 58.80 173 LYS P CA 1
ATOM 1376 C C . LYS A 1 173 ? -77.328 7.658 4.567 1.00 57.75 173 LYS P C 1
ATOM 1377 O O . LYS A 1 173 ? -77.942 6.817 3.910 1.00 61.30 173 LYS P O 1
ATOM 1383 N N . ALA A 1 174 ? -77.811 8.873 4.824 1.00 56.58 174 ALA P N 1
ATOM 1384 C CA . ALA A 1 174 ? -79.120 9.288 4.295 1.00 62.13 174 ALA P CA 1
ATOM 1385 C C . ALA A 1 174 ? -79.205 8.961 2.810 1.00 61.20 174 ALA P C 1
ATOM 1386 O O . ALA A 1 174 ? -78.219 9.075 2.091 1.00 62.51 174 ALA P O 1
ATOM 1388 N N . GLY A 1 175 ? -80.381 8.542 2.354 1.00 62.98 175 GLY P N 1
ATOM 1389 C CA . GLY A 1 175 ? -80.521 8.185 0.955 1.00 61.53 175 GLY P CA 1
ATOM 1390 C C . GLY A 1 175 ? -80.353 6.686 0.733 1.00 63.06 175 GLY P C 1
ATOM 1391 O O . GLY A 1 175 ? -81.079 6.099 -0.075 1.00 64.61 175 GLY P O 1
ATOM 1392 N N . ASP A 1 176 ? -79.410 6.059 1.442 1.00 60.07 176 ASP P N 1
ATOM 1393 C CA . ASP A 1 176 ? -79.186 4.613 1.303 1.00 55.67 176 ASP P CA 1
ATOM 1394 C C . ASP A 1 176 ? -80.452 3.821 1.444 1.00 53.25 176 ASP P C 1
ATOM 1395 O O . ASP A 1 176 ? -81.347 4.187 2.194 1.00 54.02 176 ASP P O 1
ATOM 1400 N N . LEU A 1 177 ? -80.529 2.726 0.708 1.00 55.78 177 LEU P N 1
ATOM 1401 C CA . LEU A 1 177 ? -81.672 1.844 0.827 1.00 57.01 177 LEU P CA 1
ATOM 1402 C C . LEU A 1 177 ? -81.047 0.658 1.545 1.00 57.11 177 LEU P C 1
ATOM 1403 O O . LEU A 1 177 ? -79.998 0.160 1.125 1.00 58.30 177 LEU P O 1
ATOM 1408 N N . VAL A 1 178 ? -81.651 0.233 2.648 1.00 53.93 178 VAL P N 1
ATOM 1409 C CA . VAL A 1 178 ? -81.118 -0.904 3.373 1.00 49.66 178 VAL P CA 1
ATOM 1410 C C . VAL A 1 178 ? -82.201 -1.912 3.637 1.00 47.96 178 VAL P C 1
ATOM 1411 O O . VAL A 1 178 ? -83.390 -1.580 3.708 1.00 50.32 178 VAL P O 1
ATOM 1415 N N . LYS A 1 179 ? -81.774 -3.165 3.738 1.00 49.38 179 LYS P N 1
ATOM 1416 C CA . LYS A 1 179 ? -82.657 -4.268 4.056 1.00 42.93 179 LYS P CA 1
ATOM 1417 C C . LYS A 1 179 ? -82.642 -4.337 5.576 1.00 35.64 179 LYS P C 1
ATOM 1418 O O . LYS A 1 179 ? -81.600 -4.113 6.205 1.00 36.79 179 LYS P O 1
ATOM 1424 N N . VAL A 1 180 ? -83.789 -4.658 6.157 1.00 38.62 180 VAL P N 1
ATOM 1425 C CA . VAL A 1 180 ? -83.916 -4.764 7.595 1.00 36.97 180 VAL P CA 1
ATOM 1426 C C . VAL A 1 180 ? -84.866 -5.900 7.915 1.00 37.64 180 VAL P C 1
ATOM 1427 O O . VAL A 1 180 ? -85.821 -6.150 7.184 1.00 40.00 180 VAL P O 1
ATOM 1431 N N . TYR A 1 181 ? -84.603 -6.583 9.023 1.00 38.22 181 TYR P N 1
ATOM 1432 C CA . TYR A 1 181 ? -85.463 -7.674 9.463 1.00 40.44 181 TYR P CA 1
ATOM 1433 C C . TYR A 1 181 ? -86.444 -7.068 10.468 1.00 40.45 181 TYR P C 1
ATOM 1434 O O . TYR A 1 181 ? -86.027 -6.281 11.332 1.00 34.32 181 TYR P O 1
ATOM 1443 N N . ILE A 1 182 ? -87.721 -7.447 10.369 1.00 39.94 182 ILE P N 1
ATOM 1444 C CA . ILE A 1 182 ? -88.754 -6.918 11.259 1.00 40.80 182 ILE P CA 1
ATOM 1445 C C . ILE A 1 182 ? -88.941 -7.846 12.444 1.00 35.67 182 ILE P C 1
ATOM 1446 O O . ILE A 1 182 ? -89.435 -8.950 12.324 1.00 35.13 182 ILE P O 1
ATOM 1451 N N . ILE A 1 183 ? -88.517 -7.390 13.603 1.00 33.99 183 ILE P N 1
ATOM 1452 C CA . ILE A 1 183 ? -88.634 -8.181 14.810 1.00 35.24 183 ILE P CA 1
ATOM 1453 C C . ILE A 1 183 ? -90.071 -8.108 15.332 1.00 42.19 183 ILE P C 1
ATOM 1454 O O . ILE A 1 183 ? -90.636 -9.093 15.806 1.00 44.32 183 ILE P O 1
ATOM 1459 N N . ASP A 1 184 ? -90.660 -6.922 15.247 1.00 40.97 184 ASP P N 1
ATOM 1460 C CA . ASP A 1 184 ? -92.008 -6.730 15.742 1.00 40.30 184 ASP P CA 1
ATOM 1461 C C . ASP A 1 184 ? -92.558 -5.383 15.310 1.00 43.97 184 ASP P C 1
ATOM 1462 O O . ASP A 1 184 ? -91.854 -4.535 14.770 1.00 40.84 184 ASP P O 1
ATOM 1467 N N . VAL A 1 185 ? -93.848 -5.208 15.539 1.00 48.77 185 VAL P N 1
ATOM 1468 C CA . VAL A 1 185 ? -94.509 -3.964 15.215 1.00 53.16 185 VAL P CA 1
ATOM 1469 C C . VAL A 1 185 ? -95.368 -3.722 16.446 1.00 55.52 185 VAL P C 1
ATOM 1470 O O . VAL A 1 185 ? -96.176 -4.572 16.822 1.00 58.75 185 VAL P O 1
ATOM 1474 N N . VAL A 1 186 ? -95.162 -2.594 17.111 1.00 54.85 186 VAL P N 1
ATOM 1475 C CA . VAL A 1 186 ? -95.938 -2.318 18.305 1.00 52.39 186 VAL P CA 1
ATOM 1476 C C . VAL A 1 186 ? -96.744 -1.025 18.186 1.00 54.23 186 VAL P C 1
ATOM 1477 O O . VAL A 1 186 ? -96.259 -0.009 17.688 1.00 43.35 186 VAL P O 1
ATOM 1481 N N . LYS A 1 187 ? -97.993 -1.102 18.640 1.00 59.23 187 LYS P N 1
ATOM 1482 C CA . LYS A 1 187 ? -98.917 0.024 18.614 1.00 65.18 187 LYS P CA 1
ATOM 1483 C C . LYS A 1 187 ? -98.652 0.874 19.844 1.00 66.27 187 LYS P C 1
ATOM 1484 O O . LYS A 1 187 ? -99.047 0.520 20.949 1.00 71.68 187 LYS P O 1
ATOM 1490 N N . THR A 1 188 ? -97.961 1.987 19.656 1.00 67.04 188 THR P N 1
ATOM 1491 C CA . THR A 1 188 ? -97.661 2.862 20.772 1.00 64.02 188 THR P CA 1
ATOM 1492 C C . THR A 1 188 ? -98.672 3.999 20.806 1.00 69.81 188 THR P C 1
ATOM 1493 O O . THR A 1 188 ? -99.528 4.123 19.926 1.00 63.66 188 THR P O 1
ATOM 1497 N N . THR A 1 189 ? -98.549 4.833 21.832 1.00 73.03 189 THR P N 1
ATOM 1498 C CA . THR A 1 189 ? -99.417 5.981 22.022 1.00 78.15 189 THR P CA 1
ATOM 1499 C C . THR A 1 189 ? -98.958 7.138 21.125 1.00 78.64 189 THR P C 1
ATOM 1500 O O . THR A 1 189 ? -99.143 8.309 21.449 1.00 81.19 189 THR P O 1
ATOM 1504 N N . LYS A 1 190 ? -98.348 6.782 19.999 1.00 78.40 190 LYS P N 1
ATOM 1505 C CA . LYS A 1 190 ? -97.855 7.743 19.018 1.00 75.96 190 LYS P CA 1
ATOM 1506 C C . LYS A 1 190 ? -97.853 7.048 17.653 1.00 72.52 190 LYS P C 1
ATOM 1507 O O . LYS A 1 190 ? -97.187 7.484 16.713 1.00 74.84 190 LYS P O 1
ATOM 1513 N N . GLY A 1 191 ? -98.602 5.958 17.552 1.00 68.91 191 GLY P N 1
ATOM 1514 C CA . GLY A 1 191 ? -98.669 5.230 16.296 1.00 65.05 191 GLY P CA 1
ATOM 1515 C C . GLY A 1 191 ? -97.859 3.945 16.295 1.00 59.45 191 GLY P C 1
ATOM 1516 O O . GLY A 1 191 ? -97.005 3.745 17.147 1.00 56.96 191 GLY P O 1
ATOM 1517 N N . PRO A 1 192 ? -98.100 3.049 15.335 1.00 61.37 192 PRO P N 1
ATOM 1518 C CA . PRO A 1 192 ? -97.341 1.800 15.310 1.00 58.33 192 PRO P CA 1
ATOM 1519 C C . PRO A 1 192 ? -95.870 2.013 14.958 1.00 54.06 192 PRO P C 1
ATOM 1520 O O . PRO A 1 192 ? -95.539 2.817 14.082 1.00 56.65 192 PRO P O 1
ATOM 1524 N N . LYS A 1 193 ? -94.984 1.311 15.654 1.00 49.08 193 LYS P N 1
ATOM 1525 C CA . LYS A 1 193 ? -93.556 1.414 15.355 1.00 47.88 193 LYS P CA 1
ATOM 1526 C C . LYS A 1 193 ? -93.023 0.017 15.035 1.00 45.12 193 LYS P C 1
ATOM 1527 O O . LYS A 1 193 ? -93.350 -0.969 15.707 1.00 41.49 193 LYS P O 1
ATOM 1533 N N . ILE A 1 194 ? -92.204 -0.061 13.995 1.00 43.28 194 ILE P N 1
ATOM 1534 C CA . ILE A 1 194 ? -91.653 -1.330 13.556 1.00 39.70 194 ILE P CA 1
ATOM 1535 C C . ILE A 1 194 ? -90.257 -1.532 14.142 1.00 35.79 194 ILE P C 1
ATOM 1536 O O . ILE A 1 194 ? -89.377 -0.750 13.881 1.00 37.83 194 ILE P O 1
ATOM 1541 N N . LEU A 1 195 ? -90.063 -2.588 14.925 1.00 36.95 195 LEU P N 1
ATOM 1542 C CA . LEU A 1 195 ? -88.751 -2.870 15.515 1.00 37.54 195 LEU P CA 1
ATOM 1543 C C . LEU A 1 195 ? -87.920 -3.600 14.439 1.00 37.12 195 LEU P C 1
ATOM 1544 O O . LEU A 1 195 ? -88.339 -4.622 13.913 1.00 44.78 195 LEU P O 1
ATOM 1549 N N . VAL A 1 196 ? -86.736 -3.078 14.149 1.00 34.92 196 VAL P N 1
ATOM 1550 C CA . VAL A 1 196 ? -85.889 -3.596 13.091 1.00 33.03 196 VAL P CA 1
ATOM 1551 C C . VAL A 1 196 ? -84.458 -3.883 13.501 1.00 38.85 196 VAL P C 1
ATOM 1552 O O . VAL A 1 196 ? -83.956 -3.341 14.478 1.00 38.53 196 VAL P O 1
ATOM 1556 N N . SER A 1 197 ? -83.796 -4.712 12.700 1.00 33.91 197 SER P N 1
ATOM 1557 C CA . SER A 1 197 ? -82.427 -5.082 12.936 1.00 32.50 197 SER P CA 1
ATOM 1558 C C . SER A 1 197 ? -81.797 -5.653 11.661 1.00 35.88 197 SER P C 1
ATOM 1559 O O . SER A 1 197 ? -82.500 -6.156 10.794 1.00 36.21 197 SER P O 1
ATOM 1562 N N . ARG A 1 198 ? -80.470 -5.561 11.571 1.00 35.21 198 ARG P N 1
ATOM 1563 C CA . ARG A 1 198 ? -79.701 -6.094 10.447 1.00 31.75 198 ARG P CA 1
ATOM 1564 C C . ARG A 1 198 ? -78.686 -7.033 11.059 1.00 27.54 198 ARG P C 1
ATOM 1565 O O . ARG A 1 198 ? -77.916 -7.652 10.359 1.00 30.88 198 ARG P O 1
ATOM 1573 N N . ARG A 1 199 ? -78.715 -7.180 12.384 1.00 28.29 199 ARG P N 1
ATOM 1574 C CA . ARG A 1 199 ? -77.723 -7.993 13.038 1.00 34.70 199 ARG P CA 1
ATOM 1575 C C . ARG A 1 199 ? -78.123 -9.333 13.648 1.00 32.05 199 ARG P C 1
ATOM 1576 O O . ARG A 1 199 ? -77.257 -10.160 13.900 1.00 36.41 199 ARG P O 1
ATOM 1584 N N . VAL A 1 200 ? -79.413 -9.556 13.874 1.00 36.02 200 VAL P N 1
ATOM 1585 C CA . VAL A 1 200 ? -79.852 -10.831 14.418 1.00 36.99 200 VAL P CA 1
ATOM 1586 C C . VAL A 1 200 ? -79.730 -11.899 13.304 1.00 36.37 200 VAL P C 1
ATOM 1587 O O . VAL A 1 200 ? -79.762 -11.580 12.116 1.00 33.50 200 VAL P O 1
ATOM 1591 N N . PRO A 1 201 ? -79.619 -13.174 13.688 1.00 38.05 201 PRO P N 1
ATOM 1592 C CA . PRO A 1 201 ? -79.485 -14.302 12.747 1.00 34.86 201 PRO P CA 1
ATOM 1593 C C . PRO A 1 201 ? -80.620 -14.372 11.724 1.00 41.92 201 PRO P C 1
ATOM 1594 O O . PRO A 1 201 ? -80.352 -14.653 10.541 1.00 36.12 201 PRO P O 1
ATOM 1598 N N . GLU A 1 202 ? -81.878 -14.130 12.152 1.00 36.59 202 GLU P N 1
ATOM 1599 C CA . GLU A 1 202 ? -82.974 -14.188 11.180 1.00 39.42 202 GLU P CA 1
ATOM 1600 C C . GLU A 1 202 ? -82.858 -13.197 10.013 1.00 28.68 202 GLU P C 1
ATOM 1601 O O . GLU A 1 202 ? -83.523 -13.360 8.993 1.00 33.66 202 GLU P O 1
ATOM 1607 N N . PHE A 1 203 ? -82.025 -12.180 10.157 1.00 29.67 203 PHE P N 1
ATOM 1608 C CA . PHE A 1 203 ? -81.820 -11.246 9.056 1.00 30.72 203 PHE P CA 1
ATOM 1609 C C . PHE A 1 203 ? -81.203 -12.035 7.888 1.00 30.48 203 PHE P C 1
ATOM 1610 O O . PHE A 1 203 ? -81.583 -11.876 6.731 1.00 36.58 203 PHE P O 1
ATOM 1618 N N . VAL A 1 204 ? -80.242 -12.890 8.207 1.00 29.76 204 VAL P N 1
ATOM 1619 C CA . VAL A 1 204 ? -79.607 -13.709 7.163 1.00 29.64 204 VAL P CA 1
ATOM 1620 C C . VAL A 1 204 ? -80.635 -14.677 6.568 1.00 24.33 204 VAL P C 1
ATOM 1621 O O . VAL A 1 204 ? -80.691 -14.880 5.352 1.00 30.19 204 VAL P O 1
ATOM 1625 N N . ILE A 1 205 ? -81.481 -15.262 7.407 1.00 29.09 205 ILE P N 1
ATOM 1626 C CA . ILE A 1 205 ? -82.478 -16.189 6.863 1.00 29.94 205 ILE P CA 1
ATOM 1627 C C . ILE A 1 205 ? -83.430 -15.455 5.921 1.00 31.80 205 ILE P C 1
ATOM 1628 O O . ILE A 1 205 ? -83.835 -15.983 4.887 1.00 33.56 205 ILE P O 1
ATOM 1633 N N . GLY A 1 206 ? -83.810 -14.246 6.316 1.00 36.02 206 GLY P N 1
ATOM 1634 C CA . GLY A 1 206 ? -84.704 -13.419 5.519 1.00 36.58 206 GLY P CA 1
ATOM 1635 C C . GLY A 1 206 ? -84.079 -13.062 4.174 1.00 36.33 206 GLY P C 1
ATOM 1636 O O . GLY A 1 206 ? -84.757 -13.092 3.147 1.00 41.74 206 GLY P O 1
ATOM 1637 N N . LEU A 1 207 ? -82.798 -12.723 4.165 1.00 33.85 207 LEU P N 1
ATOM 1638 C CA . LEU A 1 207 ? -82.158 -12.431 2.883 1.00 38.56 207 LEU P CA 1
ATOM 1639 C C . LEU A 1 207 ? -82.168 -13.701 2.005 1.00 42.11 207 LEU P C 1
ATOM 1640 O O . LEU A 1 207 ? -82.345 -13.625 0.795 1.00 44.55 207 LEU P O 1
ATOM 1645 N N . MET A 1 208 ? -81.970 -14.868 2.616 1.00 38.68 208 MET P N 1
ATOM 1646 C CA . MET A 1 208 ? -81.969 -16.113 1.870 1.00 37.29 208 MET P CA 1
ATOM 1647 C C . MET A 1 208 ? -83.337 -16.354 1.239 1.00 39.37 208 MET P C 1
ATOM 1648 O O . MET A 1 208 ? -83.429 -16.713 0.058 1.00 38.21 208 MET P O 1
ATOM 1653 N N . LYS A 1 209 ? -84.389 -16.132 2.022 1.00 37.63 209 LYS P N 1
ATOM 1654 C CA . LYS A 1 209 ? -85.755 -16.293 1.550 1.00 41.51 209 LYS P CA 1
ATOM 1655 C C . LYS A 1 209 ? -86.006 -15.365 0.353 1.00 45.11 209 LYS P C 1
ATOM 1656 O O . LYS A 1 209 ? -86.703 -15.730 -0.600 1.00 41.70 209 LYS P O 1
ATOM 1662 N N . LEU A 1 210 ? -85.426 -14.174 0.407 1.00 41.11 210 LEU P N 1
ATOM 1663 C CA . LEU A 1 210 ? -85.608 -13.186 -0.652 1.00 46.88 210 LEU P CA 1
ATOM 1664 C C . LEU A 1 210 ? -84.911 -13.508 -1.962 1.00 48.48 210 LEU P C 1
ATOM 1665 O O . LEU A 1 210 ? -85.471 -13.298 -3.035 1.00 44.95 210 LEU P O 1
ATOM 1670 N N . GLU A 1 211 ? -83.689 -14.010 -1.867 1.00 46.80 211 GLU P N 1
ATOM 1671 C CA . GLU A 1 211 ? -82.887 -14.311 -3.042 1.00 46.31 211 GLU P CA 1
ATOM 1672 C C . GLU A 1 211 ? -82.934 -15.765 -3.493 1.00 43.18 211 GLU P C 1
ATOM 1673 O O . GLU A 1 211 ? -82.411 -16.103 -4.548 1.00 42.09 211 GLU P O 1
ATOM 1679 N N . ILE A 1 212 ? -83.555 -16.635 -2.710 1.00 40.63 212 ILE P N 1
ATOM 1680 C CA . ILE A 1 212 ? -83.542 -18.046 -3.061 1.00 38.84 212 ILE P CA 1
ATOM 1681 C C . ILE A 1 212 ? -84.955 -18.590 -3.060 1.00 42.98 212 ILE P C 1
ATOM 1682 O O . ILE A 1 212 ? -85.510 -18.919 -2.006 1.00 48.72 212 ILE P O 1
ATOM 1687 N N . PRO A 1 213 ? -85.558 -18.690 -4.247 1.00 43.28 213 PRO P N 1
ATOM 1688 C CA . PRO A 1 213 ? -86.925 -19.199 -4.377 1.00 41.64 213 PRO P CA 1
ATOM 1689 C C . PRO A 1 213 ? -87.159 -20.487 -3.586 1.00 42.22 213 PRO P C 1
ATOM 1690 O O . PRO A 1 213 ? -88.156 -20.593 -2.874 1.00 41.01 213 PRO P O 1
ATOM 1694 N N . GLU A 1 214 ? -86.231 -21.447 -3.697 1.00 38.33 214 GLU P N 1
ATOM 1695 C CA . GLU A 1 214 ? -86.349 -22.745 -3.015 1.00 36.77 214 GLU P CA 1
ATOM 1696 C C . GLU A 1 214 ? -86.450 -22.644 -1.476 1.00 39.18 214 GLU P C 1
ATOM 1697 O O . GLU A 1 214 ? -87.026 -23.504 -0.804 1.00 34.79 214 GLU P O 1
ATOM 1703 N N . VAL A 1 215 ? -85.843 -21.608 -0.922 1.00 38.08 215 VAL P N 1
ATOM 1704 C CA . VAL A 1 215 ? -85.910 -21.381 0.521 1.00 39.14 215 VAL P CA 1
ATOM 1705 C C . VAL A 1 215 ? -87.313 -20.831 0.872 1.00 44.86 215 VAL P C 1
ATOM 1706 O O . VAL A 1 215 ? -87.924 -21.263 1.862 1.00 40.13 215 VAL P O 1
ATOM 1710 N N . GLU A 1 216 ? -87.818 -19.898 0.050 1.00 39.57 216 GLU P N 1
ATOM 1711 C CA . GLU A 1 216 ? -89.139 -19.321 0.292 1.00 49.11 216 GLU P CA 1
ATOM 1712 C C . GLU A 1 216 ? -90.165 -20.433 0.125 1.00 43.86 216 GLU P C 1
ATOM 1713 O O . GLU A 1 216 ? -91.119 -20.490 0.864 1.00 43.31 216 GLU P O 1
ATOM 1719 N N . ASN A 1 217 ? -89.875 -21.317 -0.829 1.00 45.84 217 ASN P N 1
ATOM 1720 C CA . ASN A 1 217 ? -90.623 -22.524 -1.248 1.00 51.83 217 ASN P CA 1
ATOM 1721 C C . ASN A 1 217 ? -90.735 -23.641 -0.217 1.00 50.09 217 ASN P C 1
ATOM 1722 O O . ASN A 1 217 ? -91.747 -24.312 -0.116 1.00 48.33 217 ASN P O 1
ATOM 1727 N N . GLY A 1 218 ? -89.629 -23.895 0.468 1.00 44.75 218 GLY P N 1
ATOM 1728 C CA . GLY A 1 218 ? -89.594 -24.974 1.423 1.00 40.10 218 GLY P CA 1
ATOM 1729 C C . GLY A 1 218 ? -88.757 -26.056 0.777 1.00 37.62 218 GLY P C 1
ATOM 1730 O O . GLY A 1 218 ? -88.258 -26.932 1.458 1.00 41.35 218 GLY P O 1
ATOM 1731 N N . ILE A 1 219 ? -88.564 -25.982 -0.540 1.00 37.80 219 ILE P N 1
ATOM 1732 C CA . ILE A 1 219 ? -87.777 -27.007 -1.249 1.00 37.00 219 ILE P CA 1
ATOM 1733 C C . ILE A 1 219 ? -86.383 -27.157 -0.603 1.00 40.09 219 ILE P C 1
ATOM 1734 O O . ILE A 1 219 ? -85.836 -28.267 -0.479 1.00 36.68 219 ILE P O 1
ATOM 1739 N N . VAL A 1 220 ? -85.833 -26.033 -0.161 1.00 35.72 220 VAL P N 1
ATOM 1740 C CA . VAL A 1 220 ? -84.559 -26.031 0.519 1.00 34.95 220 VAL P CA 1
ATOM 1741 C C . VAL A 1 220 ? -84.879 -25.492 1.890 1.00 34.44 220 VAL P C 1
ATOM 1742 O O . VAL A 1 220 ? -85.439 -24.399 2.047 1.00 35.88 220 VAL P O 1
ATOM 1746 N N . GLU A 1 221 ? -84.510 -26.274 2.883 1.00 29.71 221 GLU P N 1
ATOM 1747 C CA . GLU A 1 221 ? -84.791 -25.925 4.248 1.00 34.90 221 GLU P CA 1
ATOM 1748 C C . GLU A 1 221 ? -83.565 -25.497 5.013 1.00 35.92 221 GLU P C 1
ATOM 1749 O O . GLU A 1 221 ? -82.484 -26.109 4.909 1.00 37.79 221 GLU P O 1
ATOM 1755 N N . ILE A 1 222 ? -83.735 -24.447 5.791 1.00 30.00 222 ILE P N 1
ATOM 1756 C CA . ILE A 1 222 ? -82.643 -24.003 6.596 1.00 35.90 222 ILE P CA 1
ATOM 1757 C C . ILE A 1 222 ? -82.632 -24.749 7.942 1.00 39.28 222 ILE P C 1
ATOM 1758 O O . ILE A 1 222 ? -83.446 -24.493 8.832 1.00 36.51 222 ILE P O 1
ATOM 1763 N N . LYS A 1 223 ? -81.709 -25.702 8.042 1.00 31.44 223 LYS P N 1
ATOM 1764 C CA . LYS A 1 223 ? -81.487 -26.494 9.232 1.00 36.25 223 LYS P CA 1
ATOM 1765 C C . LYS A 1 223 ? -80.229 -25.942 9.907 1.00 50.37 223 LYS P C 1
ATOM 1766 O O . LYS A 1 223 ? -79.130 -26.438 9.649 1.00 65.83 223 LYS P O 1
ATOM 1772 N N . ALA A 1 224 ? -80.363 -24.917 10.725 1.00 40.73 224 ALA P N 1
ATOM 1773 C CA . ALA A 1 224 ? -79.254 -24.370 11.512 1.00 38.97 224 ALA P CA 1
ATOM 1774 C C . ALA A 1 224 ? -78.520 -23.196 10.951 1.00 36.03 224 ALA P C 1
ATOM 1775 O O . ALA A 1 224 ? -78.271 -23.101 9.755 1.00 31.56 224 ALA P O 1
ATOM 1777 N N . ILE A 1 225 ? -78.140 -22.305 11.852 1.00 33.46 225 ILE P N 1
ATOM 1778 C CA . ILE A 1 225 ? -77.432 -21.089 11.479 1.00 34.97 225 ILE P CA 1
ATOM 1779 C C . ILE A 1 225 ? -76.633 -20.613 12.679 1.00 34.49 225 ILE P C 1
ATOM 1780 O O . ILE A 1 225 ? -77.069 -20.783 13.810 1.00 34.22 225 ILE P O 1
ATOM 1785 N N . ALA A 1 226 ? -75.462 -20.034 12.421 1.00 36.95 226 ALA P N 1
ATOM 1786 C CA . ALA A 1 226 ? -74.577 -19.544 13.490 1.00 37.64 226 ALA P CA 1
ATOM 1787 C C . ALA A 1 226 ? -74.072 -18.255 12.909 1.00 35.38 226 ALA P C 1
ATOM 1788 O O . ALA A 1 226 ? -73.513 -18.259 11.821 1.00 35.26 226 ALA P O 1
ATOM 1790 N N . ARG A 1 227 ? -74.247 -17.160 13.626 1.00 32.33 227 ARG P N 1
ATOM 1791 C CA . ARG A 1 227 ? -73.840 -15.883 13.101 1.00 35.31 227 ARG P CA 1
ATOM 1792 C C . ARG A 1 227 ? -73.003 -15.040 14.044 1.00 36.76 227 ARG P C 1
ATOM 1793 O O . ARG A 1 227 ? -73.358 -14.896 15.208 1.00 38.06 227 ARG P O 1
ATOM 1801 N N . GLU A 1 228 ? -71.899 -14.496 13.516 1.00 39.58 228 GLU P N 1
ATOM 1802 C CA . GLU A 1 228 ? -71.055 -13.539 14.242 1.00 41.39 228 GLU P CA 1
ATOM 1803 C C . GLU A 1 228 ? -71.148 -12.301 13.349 1.00 36.36 228 GLU P C 1
ATOM 1804 O O . GLU A 1 228 ? -70.380 -12.126 12.392 1.00 38.62 228 GLU P O 1
ATOM 1810 N N . PRO A 1 229 ? -72.132 -11.426 13.653 1.00 36.01 229 PRO P N 1
ATOM 1811 C CA . PRO A 1 229 ? -72.443 -10.180 12.941 1.00 33.81 229 PRO P CA 1
ATOM 1812 C C . PRO A 1 229 ? -71.212 -9.420 12.499 1.00 38.54 229 PRO P C 1
ATOM 1813 O O . PRO A 1 229 ? -70.315 -9.149 13.291 1.00 42.25 229 PRO P O 1
ATOM 1817 N N . GLY A 1 230 ? -71.160 -9.108 11.21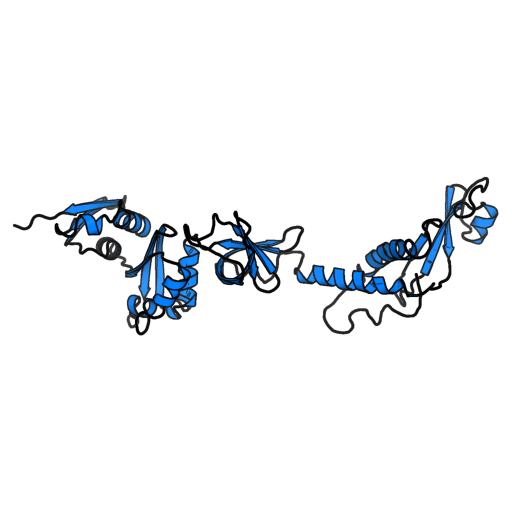5 1.00 42.40 230 GLY P N 1
ATOM 1818 C CA . GLY A 1 230 ? -70.014 -8.382 10.691 1.00 49.69 230 GLY P CA 1
ATOM 1819 C C . GLY A 1 230 ? -68.778 -9.225 10.414 1.00 49.91 230 GLY P C 1
ATOM 1820 O O . GLY A 1 230 ? -67.842 -8.748 9.776 1.00 54.36 230 GLY P O 1
ATOM 1821 N N . VAL A 1 231 ? -68.762 -10.462 10.904 1.00 45.46 231 VAL P N 1
ATOM 1822 C CA . VAL A 1 231 ? -67.624 -11.343 10.695 1.00 45.30 231 VAL P CA 1
ATOM 1823 C C . VAL A 1 231 ? -67.981 -12.413 9.666 1.00 46.84 231 VAL P C 1
ATOM 1824 O O . VAL A 1 231 ? -67.545 -12.353 8.504 1.00 41.83 231 VAL P O 1
ATOM 1828 N N . ARG A 1 232 ? -68.791 -13.377 10.102 1.00 40.69 232 ARG P N 1
ATOM 1829 C CA . ARG A 1 232 ? -69.219 -14.470 9.240 1.00 34.66 232 ARG P CA 1
ATOM 1830 C C . ARG A 1 232 ? -70.397 -15.222 9.823 1.00 30.31 232 ARG P C 1
ATOM 1831 O O . ARG A 1 232 ? -70.628 -15.246 11.033 1.00 29.64 232 ARG P O 1
ATOM 1839 N N . THR A 1 233 ? -71.113 -15.872 8.927 1.00 32.45 233 THR P N 1
ATOM 1840 C CA . THR A 1 233 ? -72.255 -16.684 9.268 1.00 32.76 233 THR P CA 1
ATOM 1841 C C . THR A 1 233 ? -72.150 -18.026 8.565 1.00 33.45 233 THR P C 1
ATOM 1842 O O . THR A 1 233 ? -71.788 -18.088 7.386 1.00 33.54 233 THR P O 1
ATOM 1846 N N . LYS A 1 234 ? -72.432 -19.093 9.299 1.00 29.01 234 LYS P N 1
ATOM 1847 C CA . LYS A 1 234 ? -72.484 -20.411 8.680 1.00 33.97 234 LYS P CA 1
ATOM 1848 C C . LYS A 1 234 ? -73.968 -20.795 8.741 1.00 33.41 234 LYS P C 1
ATOM 1849 O O . LYS A 1 234 ? -74.627 -20.578 9.762 1.00 28.72 234 LYS P O 1
ATOM 1855 N N . VAL A 1 235 ? -74.470 -21.356 7.642 1.00 30.58 235 VAL P N 1
ATOM 1856 C CA . VAL A 1 235 ? -75.825 -21.820 7.561 1.00 31.98 235 VAL P CA 1
ATOM 1857 C C . VAL A 1 235 ? -75.806 -23.213 6.923 1.00 33.70 235 VAL P C 1
ATOM 1858 O O . VAL A 1 235 ? -75.079 -23.458 5.948 1.00 31.28 235 VAL P O 1
ATOM 1862 N N . ALA A 1 236 ? -76.576 -24.130 7.501 1.00 25.67 236 ALA P N 1
ATOM 1863 C CA . ALA A 1 236 ? -76.644 -25.499 7.020 1.00 34.24 236 ALA P CA 1
ATOM 1864 C C . ALA A 1 236 ? -78.002 -25.665 6.367 1.00 37.52 236 ALA P C 1
ATOM 1865 O O . ALA A 1 236 ? -79.020 -25.275 6.955 1.00 36.05 236 ALA P O 1
ATOM 1867 N N . VAL A 1 237 ? -78.011 -26.237 5.165 1.00 33.81 237 VAL P N 1
ATOM 1868 C CA . VAL A 1 237 ? -79.244 -26.402 4.404 1.00 32.24 237 VAL P CA 1
ATOM 1869 C C . VAL A 1 237 ? -79.427 -27.810 3.978 1.00 31.72 237 VAL P C 1
ATOM 1870 O O . VAL A 1 237 ? -78.471 -28.580 3.845 1.00 37.19 237 VAL P O 1
ATOM 1874 N N . ALA A 1 238 ? -80.681 -28.149 3.778 1.00 35.24 238 ALA P N 1
ATOM 1875 C CA . ALA A 1 238 ? -81.049 -29.473 3.336 1.00 39.04 238 ALA P CA 1
ATOM 1876 C C . ALA A 1 238 ? -82.099 -29.347 2.242 1.00 37.82 238 ALA P C 1
ATOM 1877 O O . ALA A 1 238 ? -82.908 -28.418 2.241 1.00 35.99 238 ALA P O 1
ATOM 1879 N N . SER A 1 239 ? -82.076 -30.292 1.310 1.00 38.91 239 SER P N 1
ATOM 1880 C CA . SER A 1 239 ? -83.056 -30.300 0.246 1.00 48.59 239 SER P CA 1
ATOM 1881 C C . SER A 1 239 ? -84.081 -31.382 0.551 1.00 50.75 239 SER P C 1
ATOM 1882 O O . SER A 1 239 ? -83.734 -32.510 0.927 1.00 44.82 239 SER P O 1
ATOM 1885 N N . ASN A 1 240 ? -85.346 -31.024 0.398 1.00 58.53 240 ASN P N 1
ATOM 1886 C CA . ASN A 1 240 ? -86.424 -31.975 0.627 1.00 68.03 240 ASN P CA 1
ATOM 1887 C C . ASN A 1 240 ? -86.535 -32.847 -0.617 1.00 71.03 240 ASN P C 1
ATOM 1888 O O . ASN A 1 240 ? -86.645 -34.064 -0.527 1.00 74.76 240 ASN P O 1
ATOM 1893 N N . ASP A 1 241 ? -86.476 -32.199 -1.777 1.00 75.14 241 ASP P N 1
ATOM 1894 C CA . ASP A 1 241 ? -86.567 -32.873 -3.073 1.00 76.76 241 ASP P CA 1
ATOM 1895 C C . ASP A 1 241 ? -85.193 -33.392 -3.489 1.00 79.66 241 ASP P C 1
ATOM 1896 O O . ASP A 1 241 ? -84.326 -32.628 -3.928 1.00 76.69 241 ASP P O 1
ATOM 1901 N N . PRO A 1 242 ? -84.983 -34.711 -3.358 1.00 82.78 242 PRO P N 1
ATOM 1902 C CA . PRO A 1 242 ? -83.733 -35.406 -3.694 1.00 83.83 242 PRO P CA 1
ATOM 1903 C C . PRO A 1 242 ? -83.149 -35.078 -5.066 1.00 83.96 242 PRO P C 1
ATOM 1904 O O . PRO A 1 242 ? -82.031 -35.483 -5.389 1.00 85.70 242 PRO P O 1
ATOM 1908 N N . ASN A 1 243 ? -83.908 -34.333 -5.863 1.00 83.72 243 ASN P N 1
ATOM 1909 C CA . ASN A 1 243 ? -83.476 -33.942 -7.196 1.00 80.94 243 ASN P CA 1
ATOM 1910 C C . ASN A 1 243 ? -82.970 -32.502 -7.226 1.00 77.44 243 ASN P C 1
ATOM 1911 O O . ASN A 1 243 ? -82.458 -32.028 -8.243 1.00 76.58 243 ASN P O 1
ATOM 1916 N N . VAL A 1 244 ? -83.116 -31.812 -6.100 1.00 70.50 244 VAL P N 1
ATOM 1917 C CA . VAL A 1 244 ? -82.655 -30.438 -5.985 1.00 64.62 244 VAL P CA 1
ATOM 1918 C C . VAL A 1 244 ? -81.402 -30.389 -5.124 1.00 62.44 244 VAL P C 1
ATOM 1919 O O . VAL A 1 244 ? -81.401 -30.853 -3.987 1.00 62.75 244 VAL P O 1
ATOM 1923 N N . ASP A 1 245 ? -80.334 -29.832 -5.681 1.00 59.36 245 ASP P N 1
ATOM 1924 C CA . ASP A 1 245 ? -79.070 -29.685 -4.962 1.00 51.82 245 ASP P CA 1
ATOM 1925 C C . ASP A 1 245 ? -79.270 -28.446 -4.107 1.00 44.75 245 ASP P C 1
ATOM 1926 O O . ASP A 1 245 ? -79.392 -27.336 -4.635 1.00 50.01 245 ASP P O 1
ATOM 1931 N N . PRO A 1 246 ? -79.312 -28.612 -2.777 1.00 41.03 246 PRO P N 1
ATOM 1932 C CA . PRO A 1 246 ? -79.510 -27.429 -1.947 1.00 33.90 246 PRO P CA 1
ATOM 1933 C C . PRO A 1 246 ? -78.408 -26.381 -2.065 1.00 37.95 246 PRO P C 1
ATOM 1934 O O . PRO A 1 246 ? -78.691 -25.174 -2.049 1.00 38.14 246 PRO P O 1
ATOM 1938 N N . ILE A 1 247 ? -77.153 -26.825 -2.139 1.00 36.79 247 ILE P N 1
ATOM 1939 C CA . ILE A 1 247 ? -76.051 -25.858 -2.224 1.00 38.55 247 ILE P CA 1
ATOM 1940 C C . ILE A 1 247 ? -76.247 -25.038 -3.497 1.00 41.08 247 ILE P C 1
ATOM 1941 O O . ILE A 1 247 ? -76.270 -23.801 -3.461 1.00 41.23 247 ILE P O 1
ATOM 1946 N N . GLY A 1 248 ? -76.484 -25.743 -4.602 1.00 40.44 248 GLY P N 1
ATOM 1947 C CA . GLY A 1 248 ? -76.673 -25.093 -5.881 1.00 34.64 248 GLY P CA 1
ATOM 1948 C C . GLY A 1 248 ? -77.774 -24.078 -5.948 1.00 36.51 248 GLY P C 1
ATOM 1949 O O . GLY A 1 248 ? -77.640 -23.095 -6.650 1.00 34.15 248 GLY P O 1
ATOM 1950 N N . ALA A 1 249 ? -78.872 -24.280 -5.232 1.00 36.67 249 ALA P N 1
ATOM 1951 C CA . ALA A 1 249 ? -79.949 -23.296 -5.331 1.00 38.63 249 ALA P CA 1
ATOM 1952 C C . ALA A 1 249 ? -79.612 -22.036 -4.508 1.00 35.11 249 ALA P C 1
ATOM 1953 O O . ALA A 1 249 ? -80.016 -20.930 -4.855 1.00 43.56 249 ALA P O 1
ATOM 1955 N N . CYS A 1 250 ? -78.891 -22.222 -3.414 1.00 32.18 250 CYS P N 1
ATOM 1956 C CA . CYS A 1 250 ? -78.487 -21.100 -2.577 1.00 33.46 250 CYS P CA 1
ATOM 1957 C C . CYS A 1 250 ? -77.446 -20.231 -3.322 1.00 40.57 250 CYS P C 1
ATOM 1958 O O . CYS A 1 250 ? -77.543 -19.008 -3.339 1.00 40.40 250 CYS P O 1
ATOM 1961 N N . ILE A 1 251 ? -76.472 -20.873 -3.958 1.00 43.71 251 ILE P N 1
ATOM 1962 C CA . ILE A 1 251 ? -75.417 -20.152 -4.683 1.00 50.14 251 ILE P CA 1
ATOM 1963 C C . ILE A 1 251 ? -75.951 -19.467 -5.949 1.00 49.88 251 ILE P C 1
ATOM 1964 O O . ILE A 1 251 ? -75.520 -18.369 -6.291 1.00 47.74 251 ILE P O 1
ATOM 1969 N N . GLY A 1 252 ? -76.863 -20.134 -6.646 1.00 43.64 252 GLY P N 1
ATOM 1970 C CA . GLY A 1 252 ? -77.449 -19.564 -7.843 1.00 42.11 252 GLY P CA 1
ATOM 1971 C C . GLY A 1 252 ? -76.623 -19.715 -9.114 1.00 49.98 252 GLY P C 1
ATOM 1972 O O . GLY A 1 252 ? -75.412 -19.927 -9.057 1.00 44.91 252 GLY P O 1
ATOM 1973 N N . GLU A 1 253 ? -77.310 -19.587 -10.249 1.00 57.73 253 GLU P N 1
ATOM 1974 C CA . GLU A 1 253 ? -76.754 -19.663 -11.608 1.00 67.89 253 GLU P CA 1
ATOM 1975 C C . GLU A 1 253 ? -75.243 -19.548 -11.712 1.00 68.30 253 GLU P C 1
ATOM 1976 O O . GLU A 1 253 ? -74.566 -20.509 -12.064 1.00 76.90 253 GLU P O 1
ATOM 1982 N N . GLY A 1 254 ? -74.709 -18.370 -11.434 1.00 62.13 254 GLY P N 1
ATOM 1983 C CA . GLY A 1 254 ? -73.269 -18.217 -11.506 1.00 61.03 254 GLY P CA 1
ATOM 1984 C C . GLY A 1 254 ? -72.785 -17.491 -10.271 1.00 58.86 254 GLY P C 1
ATOM 1985 O O . GLY A 1 254 ? -72.074 -16.489 -10.347 1.00 59.36 254 GLY P O 1
ATOM 1986 N N . GLY A 1 255 ? -73.172 -18.011 -9.116 1.00 52.98 255 GLY P N 1
ATOM 1987 C CA . GLY A 1 255 ? -72.793 -17.361 -7.886 1.00 42.96 255 GLY P CA 1
ATOM 1988 C C . GLY A 1 255 ? -73.680 -16.148 -7.701 1.00 37.41 255 GLY P C 1
ATOM 1989 O O . GLY A 1 255 ? -73.454 -15.357 -6.790 1.00 45.82 255 GLY P O 1
ATOM 1990 N N . SER A 1 256 ? -74.676 -15.962 -8.553 1.00 30.07 256 SER P N 1
ATOM 1991 C CA . SER A 1 256 ? -75.553 -14.823 -8.366 1.00 50.59 256 SER P CA 1
ATOM 1992 C C . SER A 1 256 ? -76.374 -15.336 -7.189 1.00 51.47 256 SER P C 1
ATOM 1993 O O . SER A 1 256 ? -76.228 -16.493 -6.813 1.00 60.77 256 SER P O 1
ATOM 1996 N N . ARG A 1 257 ? -77.234 -14.522 -6.612 1.00 54.00 257 ARG P N 1
ATOM 1997 C CA . ARG A 1 257 ? -78.003 -14.974 -5.439 1.00 48.20 257 ARG P CA 1
ATOM 1998 C C . ARG A 1 257 ? -77.096 -14.846 -4.245 1.00 40.87 257 ARG P C 1
ATOM 1999 O O . ARG A 1 257 ? -77.331 -14.023 -3.404 1.00 48.08 257 ARG P O 1
ATOM 2007 N N . ILE A 1 258 ? -76.041 -15.642 -4.166 1.00 39.17 258 ILE P N 1
ATOM 2008 C CA . ILE A 1 258 ? -75.209 -15.479 -3.008 1.00 47.58 258 ILE P CA 1
ATOM 2009 C C . ILE A 1 258 ? -74.511 -14.115 -3.064 1.00 52.40 258 ILE P C 1
ATOM 2010 O O . ILE A 1 258 ? -74.252 -13.506 -2.014 1.00 51.93 258 ILE P O 1
ATOM 2015 N N . ALA A 1 259 ? -74.236 -13.641 -4.286 1.00 47.05 259 ALA P N 1
ATOM 2016 C CA . ALA A 1 259 ? -73.590 -12.340 -4.503 1.00 46.93 259 ALA P CA 1
ATOM 2017 C C . ALA A 1 259 ? -74.557 -11.286 -4.020 1.00 43.20 259 ALA P C 1
ATOM 2018 O O . ALA A 1 259 ? -74.176 -10.328 -3.372 1.00 42.77 259 ALA P O 1
ATOM 2020 N N . ALA A 1 260 ? -75.819 -11.448 -4.371 1.00 41.37 260 ALA P N 1
ATOM 2021 C CA . ALA A 1 260 ? -76.799 -10.492 -3.907 1.00 45.59 260 ALA P CA 1
ATOM 2022 C C . ALA A 1 260 ? -76.833 -10.551 -2.359 1.00 48.27 260 ALA P C 1
ATOM 2023 O O . ALA A 1 260 ? -76.816 -9.509 -1.679 1.00 47.22 260 ALA P O 1
ATOM 2025 N N . ILE A 1 261 ? -76.810 -11.763 -1.805 1.00 46.79 261 ILE P N 1
ATOM 2026 C CA . ILE A 1 261 ? -76.838 -11.905 -0.352 1.00 44.98 261 ILE P CA 1
ATOM 2027 C C . ILE A 1 261 ? -75.641 -11.176 0.266 1.00 47.71 261 ILE P C 1
ATOM 2028 O O . ILE A 1 261 ? -75.799 -10.297 1.123 1.00 46.18 261 ILE P O 1
ATOM 2033 N N . LEU A 1 262 ? -74.449 -11.525 -0.192 1.00 40.21 262 LEU P N 1
ATOM 2034 C CA . LEU A 1 262 ? -73.249 -10.930 0.353 1.00 48.28 262 LEU P CA 1
ATOM 2035 C C . LEU A 1 262 ? -73.212 -9.415 0.208 1.00 51.01 262 LEU P C 1
ATOM 2036 O O . LEU A 1 262 ? -72.564 -8.723 0.999 1.00 47.78 262 LEU P O 1
ATOM 2041 N N . LYS A 1 263 ? -73.916 -8.889 -0.781 1.00 50.55 263 LYS P N 1
ATOM 2042 C CA . LYS A 1 263 ? -73.893 -7.454 -0.956 1.00 59.38 263 LYS P CA 1
ATOM 2043 C C . LYS A 1 263 ? -74.587 -6.725 0.183 1.00 58.10 263 LYS P C 1
ATOM 2044 O O . LYS A 1 263 ? -74.097 -5.708 0.677 1.00 62.65 263 LYS P O 1
ATOM 2050 N N . GLU A 1 264 ? -75.720 -7.256 0.604 1.00 56.64 264 GLU P N 1
ATOM 2051 C CA . GLU A 1 264 ? -76.482 -6.650 1.675 1.00 53.54 264 GLU P CA 1
ATOM 2052 C C . GLU A 1 264 ? -75.745 -6.771 3.022 1.00 52.16 264 GLU P C 1
ATOM 2053 O O . GLU A 1 264 ? -75.963 -5.950 3.944 1.00 42.60 264 GLU P O 1
ATOM 2059 N N . LEU A 1 265 ? -74.856 -7.767 3.108 1.00 40.76 265 LEU P N 1
ATOM 2060 C CA . LEU A 1 265 ? -74.115 -8.044 4.329 1.00 40.97 265 LEU P CA 1
ATOM 2061 C C . LEU A 1 265 ? -72.849 -7.239 4.489 1.00 43.03 265 LEU P C 1
ATOM 2062 O O . LEU A 1 265 ? -72.029 -7.504 5.381 1.00 36.88 265 LEU P O 1
ATOM 2067 N N . LYS A 1 266 ? -72.716 -6.266 3.586 1.00 47.52 266 LYS P N 1
ATOM 2068 C CA . LYS A 1 266 ? -71.628 -5.306 3.535 1.00 51.31 266 LYS P CA 1
ATOM 2069 C C . LYS A 1 266 ? -70.267 -5.809 3.970 1.00 50.43 266 LYS P C 1
ATOM 2070 O O . LYS A 1 266 ? -69.509 -5.073 4.587 1.00 55.28 266 LYS P O 1
ATOM 2076 N N . GLY A 1 267 ? -69.941 -7.054 3.648 1.00 50.86 267 GLY P N 1
ATOM 2077 C CA . GLY A 1 267 ? -68.633 -7.551 4.036 1.00 50.53 267 GLY P CA 1
ATOM 2078 C C . GLY A 1 267 ? -68.623 -8.766 4.931 1.00 47.93 267 GLY P C 1
ATOM 2079 O O . GLY A 1 267 ? -67.587 -9.396 5.126 1.00 47.64 267 GLY P O 1
ATOM 2080 N N . GLU A 1 268 ? -69.768 -9.108 5.492 1.00 45.44 268 GLU P N 1
ATOM 2081 C CA . GLU A 1 268 ? -69.814 -10.281 6.356 1.00 41.15 268 GLU P CA 1
ATOM 2082 C C . GLU A 1 268 ? -69.831 -11.547 5.495 1.00 35.61 268 GLU P C 1
ATOM 2083 O O . GLU A 1 268 ? -70.531 -11.609 4.501 1.00 39.41 268 GLU P O 1
ATOM 2089 N N . LYS A 1 269 ? -69.051 -12.547 5.879 1.00 35.07 269 LYS P N 1
ATOM 2090 C CA . LYS A 1 269 ? -69.013 -13.793 5.133 1.00 39.78 269 LYS P CA 1
ATOM 2091 C C . LYS A 1 269 ? -70.234 -14.694 5.410 1.00 43.32 269 LYS P C 1
ATOM 2092 O O . LYS A 1 269 ? -70.956 -14.540 6.416 1.00 38.50 269 LYS P O 1
ATOM 2098 N N . LEU A 1 270 ? -70.456 -15.624 4.490 1.00 42.07 270 LEU P N 1
ATOM 2099 C CA . LEU A 1 270 ? -71.545 -16.580 4.610 1.00 40.78 270 LEU P CA 1
ATOM 2100 C C . LEU A 1 270 ? -71.081 -17.923 4.055 1.00 37.51 270 LEU P C 1
ATOM 2101 O O . LEU A 1 270 ? -70.832 -18.018 2.854 1.00 39.30 270 LEU P O 1
ATOM 2106 N N . ASP A 1 271 ? -70.936 -18.932 4.922 1.00 33.75 271 ASP P N 1
ATOM 2107 C CA . ASP A 1 271 ? -70.548 -20.282 4.501 1.00 36.12 271 ASP P CA 1
ATOM 2108 C C . ASP A 1 271 ? -71.864 -21.042 4.388 1.00 38.41 271 ASP P C 1
ATOM 2109 O O . ASP A 1 271 ? -72.517 -21.261 5.416 1.00 36.70 271 ASP P O 1
ATOM 2114 N N . VAL A 1 272 ? -72.257 -21.432 3.177 1.00 32.54 272 VAL P N 1
ATOM 2115 C CA . VAL A 1 272 ? -73.471 -22.235 2.983 1.00 35.06 272 VAL P CA 1
ATOM 2116 C C . VAL A 1 272 ? -73.021 -23.712 2.927 1.00 39.83 272 VAL P C 1
ATOM 2117 O O . VAL A 1 272 ? -72.292 -24.111 2.012 1.00 38.53 272 VAL P O 1
ATOM 2121 N N . LEU A 1 273 ? -73.437 -24.514 3.906 1.00 32.57 273 LEU P N 1
ATOM 2122 C CA . LEU A 1 273 ? -73.009 -25.888 3.953 1.00 35.96 273 LEU P CA 1
ATOM 2123 C C . LEU A 1 273 ? -74.175 -26.855 3.998 1.00 37.88 273 LEU P C 1
ATOM 2124 O O . LEU A 1 273 ? -75.283 -26.475 4.350 1.00 33.99 273 LEU P O 1
ATOM 2129 N N . LYS A 1 274 ? -73.924 -28.115 3.670 1.00 31.78 274 LYS P N 1
ATOM 2130 C CA . LYS A 1 274 ? -75.019 -29.078 3.641 1.00 32.18 274 LYS P CA 1
ATOM 2131 C C . LYS A 1 274 ? -75.290 -29.717 5.005 1.00 33.45 274 LYS P C 1
ATOM 2132 O O . LYS A 1 274 ? -74.389 -30.155 5.740 1.00 31.38 274 LYS P O 1
ATOM 2138 N N . TRP A 1 275 ? -76.543 -29.701 5.382 1.00 31.01 275 TRP P N 1
ATOM 2139 C CA . TRP A 1 275 ? -76.904 -30.306 6.639 1.00 31.37 275 TRP P CA 1
ATOM 2140 C C . TRP A 1 275 ? -76.781 -31.831 6.576 1.00 30.53 275 TRP P C 1
ATOM 2141 O O . TRP A 1 275 ? -76.923 -32.433 5.518 1.00 34.63 275 TRP P O 1
ATOM 2152 N N . SER A 1 276 ? -76.502 -32.468 7.703 1.00 29.78 276 SER P N 1
ATOM 2153 C CA . SER A 1 276 ? -76.477 -33.931 7.721 1.00 33.56 276 SER P CA 1
ATOM 2154 C C . SER A 1 276 ? -77.054 -34.443 9.036 1.00 37.30 276 SER P C 1
ATOM 2155 O O . SER A 1 276 ? -76.893 -33.790 10.076 1.00 37.27 276 SER P O 1
ATOM 2158 N N . ASP A 1 277 ? -77.737 -35.593 8.986 1.00 41.04 277 ASP P N 1
ATOM 2159 C CA . ASP A 1 277 ? -78.306 -36.217 10.195 1.00 41.23 277 ASP P CA 1
ATOM 2160 C C . ASP A 1 277 ? -77.204 -36.966 10.938 1.00 46.17 277 ASP P C 1
ATOM 2161 O O . ASP A 1 277 ? -77.357 -37.319 12.107 1.00 47.76 277 ASP P O 1
ATOM 2166 N N . ASP A 1 278 ? -76.109 -37.249 10.239 1.00 44.67 278 ASP P N 1
ATOM 2167 C CA . ASP A 1 278 ? -74.963 -37.913 10.854 1.00 40.38 278 ASP P CA 1
ATOM 2168 C C . ASP A 1 278 ? -74.097 -36.769 11.388 1.00 41.91 278 ASP P C 1
ATOM 2169 O O . ASP A 1 278 ? -73.519 -36.003 10.601 1.00 37.32 278 ASP P O 1
ATOM 2174 N N . PRO A 1 279 ? -73.995 -36.641 12.726 1.00 40.03 279 PRO P N 1
ATOM 2175 C CA . PRO A 1 279 ? -73.199 -35.570 13.316 1.00 46.41 279 PRO P CA 1
ATOM 2176 C C . PRO A 1 279 ? -71.747 -35.517 12.818 1.00 50.29 279 PRO P C 1
ATOM 2177 O O . PRO A 1 279 ? -71.138 -34.451 12.781 1.00 53.78 279 PRO P O 1
ATOM 2181 N N . LYS A 1 280 ? -71.185 -36.655 12.439 1.00 48.56 280 LYS P N 1
ATOM 2182 C CA . LYS A 1 280 ? -69.816 -36.640 11.945 1.00 46.65 280 LYS P CA 1
ATOM 2183 C C . LYS A 1 280 ? -69.760 -35.940 10.589 1.00 44.15 280 LYS P C 1
ATOM 2184 O O . LYS A 1 280 ? -68.809 -35.216 10.317 1.00 44.68 280 LYS P O 1
ATOM 2190 N N . GLN A 1 281 ? -70.752 -36.148 9.724 1.00 43.14 281 GLN P N 1
ATOM 2191 C CA . GLN A 1 281 ? -70.704 -35.437 8.448 1.00 40.13 281 GLN P CA 1
ATOM 2192 C C . GLN A 1 281 ? -71.074 -33.981 8.624 1.00 41.69 281 GLN P C 1
ATOM 2193 O O . GLN A 1 281 ? -70.533 -33.121 7.911 1.00 39.53 281 GLN P O 1
ATOM 2199 N N . LEU A 1 282 ? -71.977 -33.692 9.568 1.00 33.62 282 LEU P N 1
ATOM 2200 C CA . LEU A 1 282 ? -72.373 -32.305 9.787 1.00 33.46 282 LEU P CA 1
ATOM 2201 C C . LEU A 1 282 ? -71.163 -31.516 10.282 1.00 33.99 282 LEU P C 1
ATOM 2202 O O . LEU A 1 282 ? -70.873 -30.438 9.792 1.00 28.52 282 LEU P O 1
ATOM 2207 N N . ILE A 1 283 ? -70.481 -32.064 11.284 1.00 29.82 283 ILE P N 1
ATOM 2208 C CA . ILE A 1 283 ? -69.320 -31.406 11.841 1.00 34.71 283 ILE P CA 1
ATOM 2209 C C . ILE A 1 283 ? -68.240 -31.178 10.769 1.00 33.34 283 ILE P C 1
ATOM 2210 O O . ILE A 1 283 ? -67.614 -30.143 10.744 1.00 28.91 283 ILE P O 1
ATOM 2215 N N . ALA A 1 284 ? -68.039 -32.150 9.897 1.00 33.75 284 ALA P N 1
ATOM 2216 C CA . ALA A 1 284 ? -67.044 -32.003 8.850 1.00 37.89 284 ALA P CA 1
ATOM 2217 C C . ALA A 1 284 ? -67.535 -30.919 7.839 1.00 38.51 284 ALA P C 1
ATOM 2218 O O . ALA A 1 284 ? -66.771 -30.031 7.447 1.00 35.17 284 ALA P O 1
ATOM 2220 N N . ASN A 1 285 ? -68.801 -30.964 7.432 1.00 32.19 285 ASN P N 1
ATOM 2221 C CA . ASN A 1 285 ? -69.305 -29.918 6.530 1.00 33.46 285 ASN P CA 1
ATOM 2222 C C . ASN A 1 285 ? -69.157 -28.524 7.166 1.00 29.34 285 ASN P C 1
ATOM 2223 O O . ASN A 1 285 ? -68.829 -27.527 6.488 1.00 29.19 285 ASN P O 1
ATOM 2228 N N . ALA A 1 286 ? -69.407 -28.457 8.462 1.00 27.52 286 ALA P N 1
ATOM 2229 C CA . ALA A 1 286 ? -69.316 -27.185 9.198 1.00 34.46 286 ALA P CA 1
ATOM 2230 C C . ALA A 1 286 ? -67.925 -26.548 9.308 1.00 32.29 286 ALA P C 1
ATOM 2231 O O . ALA A 1 286 ? -67.808 -25.336 9.527 1.00 34.14 286 ALA P O 1
ATOM 2233 N N . LEU A 1 287 ? -66.872 -27.354 9.213 1.00 33.02 287 LEU P N 1
ATOM 2234 C CA . LEU A 1 287 ? -65.519 -26.803 9.352 1.00 31.14 287 LEU P CA 1
ATOM 2235 C C . LEU A 1 287 ? -64.894 -26.334 8.038 1.00 33.83 287 LEU P C 1
ATOM 2236 O O . LEU A 1 287 ? -63.742 -25.875 7.997 1.00 34.08 287 LEU P O 1
ATOM 2241 N N . ALA A 1 288 ? -65.654 -26.448 6.957 1.00 37.44 288 ALA P N 1
ATOM 2242 C CA . ALA A 1 288 ? -65.183 -25.911 5.680 1.00 39.40 288 ALA P CA 1
ATOM 2243 C C . ALA A 1 288 ? -65.010 -24.414 5.995 1.00 37.36 288 ALA P C 1
ATOM 2244 O O . ALA A 1 288 ? -65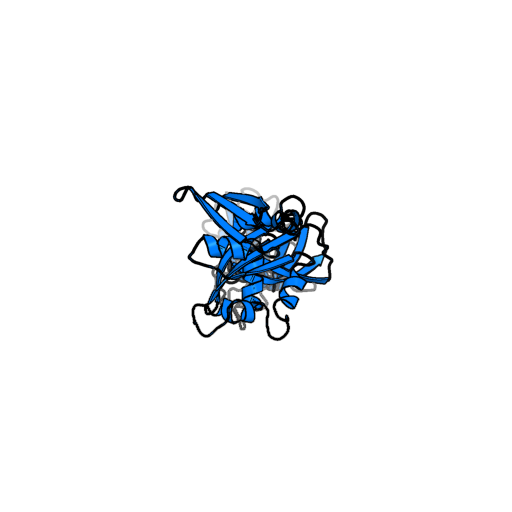.804 -23.830 6.733 1.00 33.82 288 ALA P O 1
ATOM 2246 N N . PRO A 1 289 ? -63.973 -23.770 5.431 1.00 42.19 289 PRO P N 1
ATOM 2247 C CA . PRO A 1 289 ? -63.006 -24.390 4.538 1.00 44.13 289 PRO P CA 1
ATOM 2248 C C . PRO A 1 289 ? -62.058 -25.133 5.469 1.00 48.96 289 PRO P C 1
ATOM 2249 O O . PRO A 1 289 ? -61.780 -24.677 6.577 1.00 61.15 289 PRO P O 1
ATOM 2253 N N . ALA A 1 290 ? -61.573 -26.265 5.018 1.00 46.32 290 ALA P N 1
ATOM 2254 C CA . ALA A 1 290 ? -60.657 -27.131 5.772 1.00 41.46 290 ALA P CA 1
ATOM 2255 C C . ALA A 1 290 ? -61.198 -28.482 5.495 1.00 43.08 290 ALA P C 1
ATOM 2256 O O . ALA A 1 290 ? -62.416 -28.658 5.391 1.00 49.38 290 ALA P O 1
ATOM 2258 N N . THR A 1 291 ? -60.299 -29.431 5.351 1.00 42.71 291 THR P N 1
ATOM 2259 C CA . THR A 1 291 ? -60.670 -30.799 5.076 1.00 46.33 291 THR P CA 1
ATOM 2260 C C . THR A 1 291 ? -60.414 -31.632 6.329 1.00 44.38 291 THR P C 1
ATOM 2261 O O . THR A 1 291 ? -59.371 -31.546 6.956 1.00 40.89 291 THR P O 1
ATOM 2265 N N . VAL A 1 292 ? -61.417 -32.402 6.725 1.00 44.23 292 VAL P N 1
ATOM 2266 C CA . VAL A 1 292 ? -61.322 -33.209 7.925 1.00 43.57 292 VAL P CA 1
ATOM 2267 C C . VAL A 1 292 ? -61.000 -34.643 7.539 1.00 43.83 292 VAL P C 1
ATOM 2268 O O . VAL A 1 292 ? -61.552 -35.150 6.579 1.00 49.94 292 VAL P O 1
ATOM 2272 N N . ILE A 1 293 ? -60.119 -35.289 8.290 1.00 44.11 293 ILE P N 1
ATOM 2273 C CA . ILE A 1 293 ? -59.769 -36.679 8.029 1.00 48.67 293 ILE P CA 1
ATOM 2274 C C . ILE A 1 293 ? -60.857 -37.552 8.637 1.00 51.99 293 ILE P C 1
ATOM 2275 O O . ILE A 1 293 ? -61.315 -38.512 8.017 1.00 53.34 293 ILE P O 1
ATOM 2280 N N . GLU A 1 294 ? -61.250 -37.222 9.865 1.00 50.02 294 GLU P N 1
ATOM 2281 C CA . GLU A 1 294 ? -62.325 -37.947 10.543 1.00 48.75 294 GLU P CA 1
ATOM 2282 C C . GLU A 1 294 ? -62.779 -37.295 11.842 1.00 44.09 294 GLU P C 1
ATOM 2283 O O . GLU A 1 294 ? -62.070 -36.503 12.463 1.00 39.53 294 GLU P O 1
ATOM 2289 N N . VAL A 1 295 ? -63.989 -37.630 12.238 1.00 41.45 295 VAL P N 1
ATOM 2290 C CA . VAL A 1 295 ? -64.563 -37.079 13.446 1.00 42.31 295 VAL P CA 1
ATOM 2291 C C . VAL A 1 295 ? -64.726 -38.172 14.460 1.00 46.63 295 VAL P C 1
ATOM 2292 O O . VAL A 1 295 ? -65.338 -39.198 14.166 1.00 49.82 29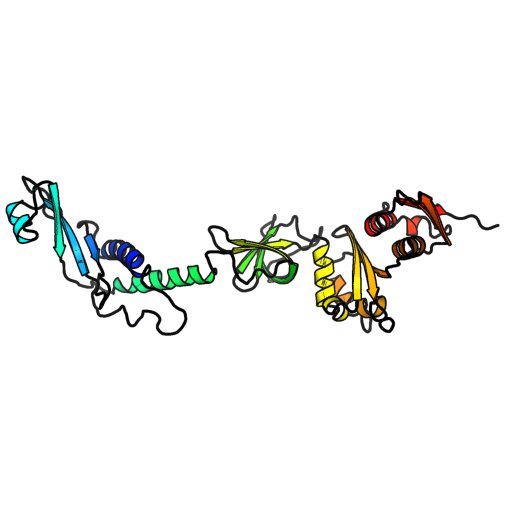5 VAL P O 1
ATOM 2296 N N . GLU A 1 296 ? -64.164 -37.966 15.647 1.00 50.11 296 GLU P N 1
ATOM 2297 C CA . GLU A 1 296 ? -64.289 -38.964 16.694 1.00 54.19 296 GLU P CA 1
ATOM 2298 C C . GLU A 1 296 ? -65.192 -38.455 17.804 1.00 54.80 296 GLU P C 1
ATOM 2299 O O . GLU A 1 296 ? -64.939 -37.410 18.391 1.00 49.68 296 GLU P O 1
ATOM 2305 N N . ILE A 1 297 ? -66.259 -39.196 18.073 1.00 55.30 297 ILE P N 1
ATOM 2306 C CA . ILE A 1 297 ? -67.180 -38.839 19.134 1.00 56.19 297 ILE P CA 1
ATOM 2307 C C . ILE A 1 297 ? -66.508 -39.146 20.467 1.00 57.66 297 ILE P C 1
ATOM 2308 O O . ILE A 1 297 ? -66.081 -40.269 20.710 1.00 61.77 297 ILE P O 1
ATOM 2313 N N . LEU A 1 298 ? -66.413 -38.147 21.328 1.00 57.58 298 LEU P N 1
ATOM 2314 C CA . LEU A 1 298 ? -65.808 -38.309 22.649 1.00 56.38 298 LEU P CA 1
ATOM 2315 C C . LEU A 1 298 ? -66.903 -38.561 23.675 1.00 62.55 298 LEU P C 1
ATOM 2316 O O . LEU A 1 298 ? -66.635 -39.035 24.780 1.00 63.07 298 LEU P O 1
ATOM 2321 N N . ASP A 1 299 ? -68.136 -38.231 23.299 1.00 63.76 299 ASP P N 1
ATOM 2322 C CA . ASP A 1 299 ? -69.283 -38.389 24.182 1.00 61.42 299 ASP P CA 1
ATOM 2323 C C . ASP A 1 299 ? -70.578 -38.305 23.377 1.00 60.43 299 ASP P C 1
ATOM 2324 O O . ASP A 1 299 ? -70.942 -37.241 22.871 1.00 62.26 299 ASP P O 1
ATOM 2329 N N . LYS A 1 300 ? -71.270 -39.432 23.260 1.00 57.86 300 LYS P N 1
ATOM 2330 C CA . LYS A 1 300 ? -72.509 -39.500 22.506 1.00 59.56 300 LYS P CA 1
ATOM 2331 C C . LYS A 1 300 ? -73.639 -38.673 23.120 1.00 60.92 300 LYS P C 1
ATOM 2332 O O . LYS A 1 300 ? -74.414 -38.020 22.405 1.00 53.81 300 LYS P O 1
ATOM 2338 N N . GLU A 1 301 ? -73.730 -38.708 24.444 1.00 63.69 301 GLU P N 1
ATOM 2339 C CA . GLU A 1 301 ? -74.767 -37.968 25.154 1.00 69.19 301 GLU P CA 1
ATOM 2340 C C . GLU A 1 301 ? -74.077 -36.858 25.922 1.00 72.32 301 GLU P C 1
ATOM 2341 O O . GLU A 1 301 ? -73.747 -37.005 27.103 1.00 77.37 301 GLU P O 1
ATOM 2347 N N . ASN A 1 302 ? -73.862 -35.757 25.220 1.00 67.67 302 ASN P N 1
ATOM 2348 C CA . ASN A 1 302 ? -73.213 -34.554 25.724 1.00 65.33 302 ASN P CA 1
ATOM 2349 C C . ASN A 1 302 ? -72.613 -33.934 24.475 1.00 61.77 302 ASN P C 1
ATOM 2350 O O . ASN A 1 302 ? -72.042 -32.852 24.499 1.00 55.04 302 ASN P O 1
ATOM 2355 N N . LYS A 1 303 ? -72.767 -34.673 23.386 1.00 54.90 303 LYS P N 1
ATOM 2356 C CA . LYS A 1 303 ? -72.307 -34.271 22.077 1.00 55.04 303 LYS P CA 1
ATOM 2357 C C . LYS A 1 303 ? -70.953 -33.533 22.031 1.00 47.76 303 LYS P C 1
ATOM 2358 O O . LYS A 1 303 ? -70.900 -32.340 21.744 1.00 51.57 303 LYS P O 1
ATOM 2364 N N . ALA A 1 304 ? -69.864 -34.247 22.327 1.00 41.74 304 ALA P N 1
ATOM 2365 C CA . ALA A 1 304 ? -68.527 -33.659 22.262 1.00 45.28 304 ALA P CA 1
ATOM 2366 C C . ALA A 1 304 ? -67.743 -34.495 21.267 1.00 48.50 304 ALA P C 1
ATOM 2367 O O . ALA A 1 304 ? -67.935 -35.720 21.182 1.00 47.11 304 ALA P O 1
ATOM 2369 N N . ALA A 1 305 ? -66.868 -33.843 20.503 1.00 46.22 305 ALA P N 1
ATOM 2370 C CA . ALA A 1 305 ? -66.106 -34.562 19.491 1.00 39.81 305 ALA P CA 1
ATOM 2371 C C . ALA A 1 305 ? -64.677 -34.083 19.255 1.00 43.42 305 ALA P C 1
ATOM 2372 O O . ALA A 1 305 ? -64.347 -32.930 19.508 1.00 42.55 305 ALA P O 1
ATOM 2374 N N . ARG A 1 306 ? -63.828 -34.989 18.772 1.00 45.37 306 ARG P N 1
ATOM 2375 C CA . ARG A 1 306 ? -62.446 -34.644 18.467 1.00 46.08 306 ARG P CA 1
ATOM 2376 C C . ARG A 1 306 ? -62.342 -34.767 16.958 1.00 42.23 306 ARG P C 1
ATOM 2377 O O . ARG A 1 306 ? -62.666 -35.807 16.393 1.00 42.92 306 ARG P O 1
ATOM 2385 N N . VAL A 1 307 ? -61.907 -33.689 16.313 1.00 40.95 307 VAL P N 1
ATOM 2386 C CA . VAL A 1 307 ? -61.798 -33.645 14.863 1.00 41.24 307 VAL P CA 1
ATOM 2387 C C . VAL A 1 307 ? -60.359 -33.673 14.410 1.00 41.39 307 VAL P C 1
ATOM 2388 O O . VAL A 1 307 ? -59.544 -32.858 14.824 1.00 42.26 307 VAL P O 1
ATOM 2392 N N . LEU A 1 308 ? -60.066 -34.598 13.516 1.00 43.34 308 LEU P N 1
ATOM 2393 C CA . LEU A 1 308 ? -58.709 -34.759 13.037 1.00 45.65 308 LEU P CA 1
ATOM 2394 C C . LEU A 1 308 ? -58.528 -34.119 11.674 1.00 41.33 308 LEU P C 1
ATOM 2395 O O . LEU A 1 308 ? -59.298 -34.384 10.741 1.00 41.28 308 LEU P O 1
ATOM 2400 N N . VAL A 1 309 ? -57.514 -33.270 11.563 1.00 37.15 309 VAL P N 1
ATOM 2401 C CA . VAL A 1 309 ? -57.235 -32.597 10.294 1.00 37.47 309 VAL P CA 1
ATOM 2402 C C . VAL A 1 309 ? -55.767 -32.696 9.896 1.00 42.83 309 VAL P C 1
ATOM 2403 O O . VAL A 1 309 ? -54.855 -32.822 10.748 1.00 38.90 309 VAL P O 1
ATOM 2407 N N . PRO A 1 310 ? -55.512 -32.629 8.588 1.00 42.43 310 PRO P N 1
ATOM 2408 C CA . PRO A 1 310 ? -54.112 -32.720 8.187 1.00 45.31 310 PRO P CA 1
ATOM 2409 C C . PRO A 1 310 ? -53.332 -31.508 8.641 1.00 43.39 310 PRO P C 1
ATOM 2410 O O . PRO A 1 310 ? -53.897 -30.435 8.855 1.00 42.59 310 PRO P O 1
ATOM 2414 N N . PRO A 1 311 ? -52.046 -31.696 8.934 1.00 42.75 311 PRO P N 1
ATOM 2415 C CA . PRO A 1 311 ? -51.359 -30.467 9.318 1.00 41.62 311 PRO P CA 1
ATOM 2416 C C . PRO A 1 311 ? -51.427 -29.737 7.951 1.00 43.63 311 PRO P C 1
ATOM 2417 O O . PRO A 1 311 ? -51.611 -30.362 6.921 1.00 53.42 311 PRO P O 1
ATOM 2421 N N . THR A 1 312 ? -51.308 -28.438 7.944 1.00 40.37 312 THR P N 1
ATOM 2422 C CA . THR A 1 312 ? -51.415 -27.580 6.758 1.00 40.69 312 THR P CA 1
ATOM 2423 C C . THR A 1 312 ? -52.870 -27.143 6.696 1.00 42.26 312 THR P C 1
ATOM 2424 O O . THR A 1 312 ? -53.202 -26.280 5.914 1.00 39.01 312 THR P O 1
ATOM 2428 N N . GLN A 1 313 ? -53.707 -27.719 7.569 1.00 43.01 313 GLN P N 1
ATOM 2429 C CA . GLN A 1 313 ? -55.120 -27.350 7.678 1.00 43.76 313 GLN P CA 1
ATOM 2430 C C . GLN A 1 313 ? -55.493 -27.113 9.151 1.00 41.69 313 GLN P C 1
ATOM 2431 O O . GLN A 1 313 ? -56.659 -26.815 9.482 1.00 38.70 313 GLN P O 1
ATOM 2437 N N . LEU A 1 314 ? -54.500 -27.218 10.036 1.00 32.28 314 LEU P N 1
ATOM 2438 C CA . LEU A 1 314 ? -54.758 -26.999 11.443 1.00 36.60 314 LEU P CA 1
ATOM 2439 C C . LEU A 1 314 ? -55.280 -25.604 11.731 1.00 36.46 314 LEU P C 1
ATOM 2440 O O . LEU A 1 314 ? -56.369 -25.451 12.282 1.00 36.97 314 LEU P O 1
ATOM 2445 N N . SER A 1 315 ? -54.502 -24.577 11.388 1.00 33.52 315 SER P N 1
ATOM 2446 C CA . SER A 1 315 ? -54.937 -23.204 11.678 1.00 27.76 315 SER P CA 1
ATOM 2447 C C . SER A 1 315 ? -56.134 -22.795 10.810 1.00 33.35 315 SER P C 1
ATOM 2448 O O . SER A 1 315 ? -56.929 -21.942 11.210 1.00 31.98 315 SER P O 1
ATOM 2451 N N . LEU A 1 316 ? -56.267 -23.402 9.631 1.00 31.06 316 LEU P N 1
ATOM 2452 C CA . LEU A 1 316 ? -57.403 -23.090 8.750 1.00 33.48 316 LEU P CA 1
ATOM 2453 C C . LEU A 1 316 ? -58.685 -23.580 9.448 1.00 35.81 316 LEU P C 1
ATOM 2454 O O . LEU A 1 316 ? -59.669 -22.882 9.523 1.00 34.50 316 LEU P O 1
ATOM 2459 N N . ALA A 1 317 ? -58.656 -24.805 9.946 1.00 29.68 317 ALA P N 1
ATOM 2460 C CA . ALA A 1 317 ? -59.804 -25.357 10.641 1.00 32.26 317 ALA P CA 1
ATOM 2461 C C . ALA A 1 317 ? -60.201 -24.548 11.880 1.00 32.76 317 ALA P C 1
ATOM 2462 O O . ALA A 1 317 ? -61.390 -24.377 12.148 1.00 37.04 317 ALA P O 1
ATOM 2464 N N . ILE A 1 318 ? -59.230 -24.084 12.654 1.00 33.53 318 ILE P N 1
ATOM 2465 C CA . ILE A 1 318 ? -59.548 -23.319 13.867 1.00 35.07 318 ILE P CA 1
ATOM 2466 C C . ILE A 1 318 ? -60.049 -21.968 13.449 1.00 35.39 318 ILE P C 1
ATOM 2467 O O . ILE A 1 318 ? -61.029 -21.468 13.982 1.00 36.30 318 ILE P O 1
ATOM 2472 N N . GLY A 1 319 ? -59.355 -21.400 12.471 1.00 33.02 319 GLY P N 1
ATOM 2473 C CA . GLY A 1 319 ? -59.724 -20.109 11.919 1.00 35.94 319 GLY P CA 1
ATOM 2474 C C . GLY A 1 319 ? -59.139 -18.963 12.704 1.00 33.02 319 GLY P C 1
ATOM 2475 O O . GLY A 1 319 ? -58.687 -19.154 13.831 1.00 34.54 319 GLY P O 1
ATOM 2476 N N . LYS A 1 320 ? -59.164 -17.769 12.124 1.00 37.78 320 LYS P N 1
ATOM 2477 C CA . LYS A 1 320 ? -58.615 -16.586 12.790 1.00 42.95 320 LYS P CA 1
ATOM 2478 C C . LYS A 1 320 ? -59.285 -16.335 14.131 1.00 44.53 320 LYS P C 1
ATOM 2479 O O . LYS A 1 320 ? -60.472 -16.004 14.196 1.00 43.24 320 LYS P O 1
ATOM 2485 N N . GLY A 1 321 ? -58.512 -16.491 15.198 1.00 44.75 321 GLY P N 1
ATOM 2486 C CA . GLY A 1 321 ? -59.042 -16.283 16.535 1.00 45.81 321 GLY P CA 1
ATOM 2487 C C . GLY A 1 321 ? -60.033 -17.349 16.962 1.00 44.80 321 GLY P C 1
ATOM 2488 O O . GLY A 1 321 ? -60.792 -17.144 17.911 1.00 48.29 321 GLY P O 1
ATOM 2489 N N . GLY A 1 322 ? -60.027 -18.486 16.273 1.00 35.69 322 GLY P N 1
ATOM 2490 C CA . GLY A 1 322 ? -60.929 -19.570 16.616 1.00 35.19 322 GLY P CA 1
ATOM 2491 C C . GLY A 1 322 ? -62.318 -19.460 15.997 1.00 31.84 322 GLY P C 1
ATOM 2492 O O . GLY A 1 322 ? -63.181 -20.295 16.253 1.00 37.04 322 GLY P O 1
ATOM 2493 N N . GLN A 1 323 ? -62.507 -18.457 15.149 1.00 34.88 323 GLN P N 1
ATOM 2494 C CA . GLN A 1 323 ? -63.788 -18.173 14.520 1.00 33.08 323 GLN P CA 1
ATOM 2495 C C . GLN A 1 323 ? -64.426 -19.283 13.737 1.00 38.52 323 GLN P C 1
ATOM 2496 O O . GLN A 1 323 ? -65.653 -19.394 13.741 1.00 31.57 323 GLN P O 1
ATOM 2502 N N . ASN A 1 324 ? -63.607 -20.096 13.056 1.00 36.78 324 ASN P N 1
ATOM 2503 C CA . ASN A 1 324 ? -64.131 -21.185 12.269 1.00 33.09 324 ASN P CA 1
ATOM 2504 C C . ASN A 1 324 ? -64.659 -22.309 13.142 1.00 33.22 324 ASN P C 1
ATOM 2505 O O . ASN A 1 324 ? -65.764 -22.825 12.908 1.00 34.58 324 ASN P O 1
ATOM 2510 N N . ALA A 1 325 ? -63.852 -22.731 14.104 1.00 32.45 325 ALA P N 1
ATOM 2511 C CA . ALA A 1 325 ? -64.259 -23.800 15.002 1.00 37.96 325 ALA P CA 1
ATOM 2512 C C . ALA A 1 325 ? -65.395 -23.265 15.915 1.00 36.04 325 ALA P C 1
ATOM 2513 O O . ALA A 1 325 ? -66.294 -24.000 16.287 1.00 35.00 325 ALA P O 1
ATOM 2515 N N . ARG A 1 326 ? -65.312 -21.993 16.295 1.00 37.77 326 ARG P N 1
ATOM 2516 C CA . ARG A 1 326 ? -66.341 -21.413 17.151 1.00 38.91 326 ARG P CA 1
ATOM 2517 C C . ARG A 1 326 ? -67.674 -21.419 16.448 1.00 39.70 326 ARG P C 1
ATOM 2518 O O . ARG A 1 326 ? -68.690 -21.815 17.035 1.00 36.24 326 ARG P O 1
ATOM 2526 N N . LEU A 1 327 ? -67.698 -20.961 15.198 1.00 34.83 327 LEU P N 1
ATOM 2527 C CA . LEU A 1 327 ? -68.972 -20.963 14.498 1.00 31.85 327 LEU P CA 1
ATOM 2528 C C . LEU A 1 327 ? -69.468 -22.359 14.254 1.00 32.17 327 LEU P C 1
ATOM 2529 O O . LEU A 1 327 ? -70.679 -22.605 14.297 1.00 32.93 327 LEU P O 1
ATOM 2534 N N . ALA A 1 328 ? -68.549 -23.288 13.992 1.00 36.00 328 ALA P N 1
ATOM 2535 C CA . ALA A 1 328 ? -68.933 -24.673 13.706 1.00 27.43 328 ALA P CA 1
ATOM 2536 C C . ALA A 1 328 ? -69.541 -25.295 14.934 1.00 28.40 328 ALA P C 1
ATOM 2537 O O . ALA A 1 328 ? -70.479 -26.105 14.841 1.00 29.17 328 ALA P O 1
ATOM 2539 N N . ALA A 1 329 ? -68.980 -24.957 16.083 1.00 29.86 329 ALA P N 1
ATOM 2540 C CA . ALA A 1 329 ? -69.500 -25.511 17.330 1.00 34.55 329 ALA P CA 1
ATOM 2541 C C . ALA A 1 329 ? -70.906 -24.975 17.621 1.00 40.62 329 ALA P C 1
ATOM 2542 O O . ALA A 1 329 ? -71.819 -25.730 17.991 1.00 44.48 329 ALA P O 1
ATOM 2544 N N . LYS A 1 330 ? -71.087 -23.678 17.431 1.00 40.43 330 LYS P N 1
ATOM 2545 C CA . LYS A 1 330 ? -72.376 -23.068 17.672 1.00 43.88 330 LYS P CA 1
ATOM 2546 C C . LYS A 1 330 ? -73.439 -23.604 16.711 1.00 45.02 330 LYS P C 1
ATOM 2547 O O . LYS A 1 330 ? -74.565 -23.892 17.123 1.00 43.10 330 LYS P O 1
ATOM 2553 N N . LEU A 1 331 ? -73.072 -23.749 15.438 1.00 37.24 331 LEU P N 1
ATOM 2554 C CA . LEU A 1 331 ? -73.985 -24.236 14.436 1.00 38.02 331 LEU P CA 1
ATOM 2555 C C . LEU A 1 331 ? -74.469 -25.652 14.720 1.00 40.32 331 LEU P C 1
ATOM 2556 O O . LEU A 1 331 ? -75.641 -25.964 14.515 1.00 38.66 331 LEU P O 1
ATOM 2561 N N . THR A 1 332 ? -73.570 -26.498 15.196 1.00 37.85 332 THR P N 1
ATOM 2562 C CA . THR A 1 332 ? -73.861 -27.904 15.450 1.00 40.05 332 THR P CA 1
ATOM 2563 C C . THR A 1 332 ? -74.303 -28.258 16.854 1.00 43.24 332 THR P C 1
ATOM 2564 O O . THR A 1 332 ? -74.776 -29.369 17.093 1.00 51.23 332 THR P O 1
ATOM 2568 N N . GLY A 1 333 ? -74.104 -27.359 17.795 1.00 41.47 333 GLY P N 1
ATOM 2569 C CA . GLY A 1 333 ? -74.453 -27.705 19.145 1.00 42.37 333 GLY P CA 1
ATOM 2570 C C . GLY A 1 333 ? -73.402 -28.636 19.740 1.00 47.74 333 GLY P C 1
ATOM 2571 O O . GLY A 1 333 ? -73.499 -28.986 20.912 1.00 46.96 333 GLY P O 1
ATOM 2572 N N . TRP A 1 334 ? -72.396 -29.048 18.960 1.00 48.33 334 TRP P N 1
ATOM 2573 C CA . TRP A 1 334 ? -71.348 -29.937 19.502 1.00 46.79 334 TRP P CA 1
ATOM 2574 C C . TRP A 1 334 ? -70.106 -29.182 19.958 1.00 47.32 334 TRP P C 1
ATOM 2575 O O . TRP A 1 334 ? -69.791 -28.111 19.434 1.00 49.86 334 TRP P O 1
ATOM 2586 N N . LYS A 1 335 ? -69.426 -29.750 20.951 1.00 45.56 335 LYS P N 1
ATOM 2587 C CA . LYS A 1 335 ? -68.191 -29.205 21.478 1.00 47.46 335 LYS P CA 1
ATOM 2588 C C . LYS A 1 335 ? -67.199 -29.836 20.510 1.00 48.59 335 LYS P C 1
ATOM 2589 O O . LYS A 1 335 ? -67.314 -31.009 20.183 1.00 40.77 335 LYS P O 1
ATOM 2595 N N . ILE A 1 336 ? -66.230 -29.066 20.051 1.00 44.69 336 ILE P N 1
ATOM 2596 C CA . ILE A 1 336 ? -65.309 -29.595 19.062 1.00 44.92 336 ILE P CA 1
ATOM 2597 C C . ILE A 1 336 ? -63.888 -29.335 19.447 1.00 43.99 336 ILE P C 1
ATOM 2598 O O . ILE A 1 336 ? -63.570 -28.263 19.923 1.00 42.95 336 ILE P O 1
ATOM 2603 N N . ASP A 1 337 ? -63.035 -30.327 19.243 1.00 42.39 337 ASP P N 1
ATOM 2604 C CA . ASP A 1 337 ? -61.625 -30.146 19.523 1.00 49.95 337 ASP P CA 1
ATOM 2605 C C . ASP A 1 337 ? -60.870 -30.542 18.267 1.00 50.03 337 ASP P C 1
ATOM 2606 O O . ASP A 1 337 ? -60.992 -31.672 17.782 1.00 50.32 337 ASP P O 1
ATOM 2611 N N . ILE A 1 338 ? -60.109 -29.597 17.724 1.00 50.29 338 ILE P N 1
ATOM 2612 C CA . ILE A 1 338 ? -59.354 -29.854 16.508 1.00 46.59 338 ILE P CA 1
ATOM 2613 C C . ILE A 1 338 ? -57.934 -30.315 16.800 1.00 47.17 338 ILE P C 1
ATOM 2614 O O . ILE A 1 338 ? -57.220 -29.717 17.613 1.00 41.66 338 ILE P O 1
ATOM 2619 N N . LYS A 1 339 ? -57.549 -31.396 16.124 1.00 48.92 339 LYS P N 1
ATOM 2620 C CA . LYS A 1 339 ? -56.235 -32.005 16.281 1.00 48.17 339 LYS P CA 1
ATOM 2621 C C . LYS A 1 339 ? -55.645 -32.369 14.949 1.00 47.08 339 LYS P C 1
ATOM 2622 O O . LYS A 1 339 ? -56.345 -32.848 14.066 1.00 48.40 339 LYS P O 1
ATOM 2628 N N . PRO A 1 340 ? -54.336 -32.144 14.781 1.00 54.49 340 PRO P N 1
ATOM 2629 C CA . PRO A 1 340 ? -53.646 -32.472 13.523 1.00 57.97 340 PRO P CA 1
ATOM 2630 C C . PRO A 1 340 ? -53.367 -33.990 13.482 1.00 65.29 340 PRO P C 1
ATOM 2631 O O . PRO A 1 340 ? -53.191 -34.610 14.516 1.00 59.05 340 PRO P O 1
ATOM 2635 N N . ILE A 1 341 ? -53.323 -34.584 12.298 1.00 81.15 341 ILE P N 1
ATOM 2636 C CA . ILE A 1 341 ? -53.081 -36.026 12.192 1.00 97.59 341 ILE P CA 1
ATOM 2637 C C . ILE A 1 341 ? -51.613 -36.427 12.339 1.00 106.65 341 ILE P C 1
ATOM 2638 O O . ILE A 1 341 ? -50.782 -35.660 12.826 1.00 107.89 341 ILE P O 1
ATOM 2643 N N . MET A 1 342 ? -51.316 -37.650 11.908 1.00 118.67 342 MET P N 1
ATOM 2644 C CA . MET A 1 342 ? -49.970 -38.216 11.950 1.00 130.43 342 MET P CA 1
ATOM 2645 C C . MET A 1 342 ? -49.989 -39.537 11.163 1.00 136.47 342 MET P C 1
ATOM 2646 O O . MET A 1 342 ? -50.123 -40.620 11.740 1.00 138.84 342 MET P O 1
ATOM 2651 N N . ASN A 1 343 ? -49.870 -39.429 9.839 1.00 142.82 343 ASN P N 1
ATOM 2652 C CA . ASN A 1 343 ? -49.880 -40.586 8.940 1.00 148.25 343 ASN P CA 1
ATOM 2653 C C . ASN A 1 343 ? -48.645 -41.471 9.066 1.00 150.17 343 ASN P C 1
ATOM 2654 O O . ASN A 1 343 ? -47.515 -40.979 9.081 1.00 150.33 343 ASN P O 1
ATOM 2659 N N . LEU A 1 344 ? -48.870 -42.780 9.142 1.00 152.19 344 LEU P N 1
ATOM 2660 C CA . LEU A 1 344 ? -47.779 -43.742 9.258 1.00 153.90 344 LEU P CA 1
ATOM 2661 C C . LEU A 1 344 ? -47.396 -44.282 7.881 1.00 154.48 344 LEU P C 1
ATOM 2662 O O . LEU A 1 344 ? -48.131 -43.985 6.914 1.00 154.75 344 LEU P O 1
#

Secondary structure (DSSP, 8-state):
---SS-SSTTTTSSSS---HHHHHHHHHHHHHHHHHTTT-SSS-EEEE--STT---EEEEEEEEESS-S-TTS-EEHHHHHHH-TT--TT-EEEEE-----SSS-SGGGHHHHHHHHHHHHTT--SS--TT--TT-EEEEEEEEE-SSEEEEEETTEEEEEEGGGSPTT----TT-EEEEEEEEEEEETTEEEEEEESSSHHHHHHHHHHH-HHHHHSSEEEEEEEEETTTEEEEEEEESSTTS-HHHHHH-TTSTTHHHHHHHTTT-EEEEEE--SSHHHHHHHHT-SS--SEEEEEETTTTEEEEEE-TTSHHHHH-GGGHHHHHHHHHHS-EEEEEE----

Nearest PDB structures (foldseek):
  1hh2-assembly1_P  TM=1.003E+00  e=1.054E-73  Thermotoga maritima
  2atw-assembly1_A  TM=9.436E-01  e=2.035E-25  Mycobacterium tuberculosis
  1k0r-assembly2_B  TM=6.732E-01  e=2.846E-31  Mycobacterium tuberculosis
  4mtn-assembly1_A  TM=6.680E-01  e=5.417E-29  Planctopirus limnophila DSM 3776
  6x7k-assembly1_AG  TM=6.793E-01  e=4.020E-29  Escherichia coli

B-factor: mean 66.62, std 32.47, range [22.5, 158.57]

Sequence (344 aa):
MNIGLLEALDQLEEEKGISKEEVIPILEKALVSAYRKNFGNSKNVEVVIDRNTGNIKVYQLLEVVEEVEDPATQISLEEAKKIDPLAEVGSIVKKELNVKNFGRIAAQTAKQVLIQRIRELEKEKQFEKYSELKGTVTTAEVIRVMGEWADIRIGKLETRLPKKEWIPGEEIKAGDLVKVYIIDVVKTTKGPKILVSRRVPEFVIGLMKLEIPEVENGIVEIKAIAREPGVRTKVAVASNDPNVDPIGACIGEGGSRIAAILKELKGEKLDVLKWSDDPKQLIANALAPATVIEVEILDKENKAARVLVPPTQLSLAIGKGGQNARLAAKLTGWKIDIKPIMNL

Solvent-accessible surface area: 20044 Å² total; per-residue (Å²): 3,9,56,46,160,64,25,55,154,70,38,63,132,158,139,110,76,21,78,77,124,59,2,12,37,75,3,35,151,29,0,48,62,13,17,91,159,57,102,25,112,73,60,86,16,51,5,41,4,110,122,138,88,12,58,3,74,1,47,17,40,10,85,1,20,152,132,59,145,64,108,32,49,39,16,43,53,124,78,0,93,148,69,54,104,159,2,124,61,59,36,90,2,98,104,94,24,126,76,75,95,172,84,198,62,9,1,67,38,7,96,82,15,39,85,94,73,37,166,66,74,89,49,67,60,182,160,36,7,181,22,55,84,99,35,55,15,33,60,3,54,2,61,146,58,94,34,128,85,0,17,0,81,22,51,134,19,83,7,138,0,48,96,148,32,16,4,56,80,19,121,10,110,64,50,43,126,2,42,0,28,0,76,36,4,55,57,51,156,144,3,9,50,3,77,4,0,0,78,37,54,67,0,0,41,5,5,1,85,86,60,3,73,36,9,118,98,34,59,1,79,35,56,38,38,1,10,37,37,29,63,12,0,0,0,0,0,18,30,95,60,130,137,37,89,6,52,33,12,2,53,9,183,70,24,53,65,27,51,42,4,58,151,38,0,84,62,3,92,17,31,27,11,112,57,23,125,66,46,98,102,14,0,28,38,0,0,45,68,18,87,26,92,86,12,54,51,103,48,171,152,104,88,22,1,90,0,19,0,33,80,139,40,62,92,74,0,67,14,186,73,18,21,0,17,114,0,0,27,139,12,15,49,23,147,33,56,15,89,58,40,177,136,227

Radius of gyration: 35.0 Å; Cα contacts (8 Å, |Δi|>4): 642; chains: 1; bounding box: 91×87×54 Å

Foldseek 3Di:
DAQPQDPPCVQCVDDDDDDCVPLVVVLQVVVQVLVPVQPHPLFRKGWFQPDDSRGTWMWTKAQAACDDDRVSHYDHPVVQCVQPVPDDHRDIGTHIDHDDADDHHSSCCSVVSVVVVVVVCVQVPPFGDPVWPALAKDKWAFAAADVQWTWIGDDPDIETAGPVQEQPPDDDGGGDIAIWHFHGWGQDPVGIHTDTHCFDFSVLLNLQCVLFVCPVVVQKDWQFKFDDGLAEIETAIEGPPPVDDNVDRCCDDPNPNVVSSVVNSVRYYYHYFHDDPPLFVLLQRQQPVFGWPTWAAPDPVQAEIETEGAPVRQCVSCDDVSVSVVRSCRRSVYHYHYDYDDDD